Protein AF-A0A3M0KMF9-F1 (afdb_monomer_lite)

Sequence (247 aa):
MESPAVTFTLAYLVFAVCFVFPPDEVRSAGLTVQSLLSAWLGSEDAAFVQYHLRRSTGTLLAHSLLPLQQDIHLTVTDSRQHELTPDSNVPVQFLTIRVASVNPYVKAFDIRLNSTEYGELREKLRAPISNAANVVIHQSLSDLFLETFTSLVEINQTYHVPSTQELEPCIGCMQTIANIKLIKNCQEPNEGECQQCYCRPMWCLTCMGKWFASRQDQQHPETWLSSQVPCPTCRAKFCILDVCLIR

Secondary structure (DSSP, 8-state):
---HHHHHHHHHHHHHHHHHS--HHHHHTT--HHHHTHHHH--TTT-HHHHHHHHHHHHHHHHHHGGGGGGEEEEEEEEEEE---TT--SPEEEEEEEEEESSTTS--EEEEEEGGGHHHHHHH-SSPEEEPTT-----SHHHHHHHHHHHHHHHSPPBPPPTT-PPPBPTTTSSSB--EEE-------STT--------S-B-HHHHHHHHHHTS-TT-GGGGGG--EE-TTT--EE-GGGEEEB-

Radius of gyration: 26.79 Å; chains: 1; bounding box: 57×42×86 Å

pLDDT: mean 73.11, std 16.76, range [38.97, 97.62]

InterPro domains:
  IPR018801 E3 ubiquitin-protein ligase TM129 [PF10272] (17-68)
  IPR018801 E3 ubiquitin-protein ligase TM129 [PF10272] (69-246)
  IPR018801 E3 ubiquitin-protein ligase TM129 [PTHR31322] (69-247)

Organism: NCBI:txid333673

Structure (mmCIF, N/CA/C/O backbone):
data_AF-A0A3M0KMF9-F1
#
_entry.id   AF-A0A3M0KMF9-F1
#
loop_
_atom_site.group_PDB
_atom_site.id
_atom_site.type_symbol
_atom_site.label_atom_id
_atom_site.label_alt_id
_atom_site.label_comp_id
_atom_site.label_asym_id
_atom_site.label_entity_id
_atom_site.label_seq_id
_atom_site.pdbx_PDB_ins_code
_atom_site.Cartn_x
_atom_site.Cartn_y
_atom_site.Cartn_z
_atom_site.occupancy
_atom_site.B_iso_or_equiv
_atom_site.auth_seq_id
_atom_site.auth_comp_id
_atom_site.auth_asym_id
_atom_site.auth_atom_id
_atom_site.pdbx_PDB_model_num
ATOM 1 N N . MET A 1 1 ? -17.923 -22.709 2.284 1.00 38.97 1 MET A N 1
ATOM 2 C CA . MET A 1 1 ? -18.786 -21.602 2.742 1.00 38.97 1 MET A CA 1
ATOM 3 C C . MET A 1 1 ? -19.266 -21.989 4.129 1.00 38.97 1 MET A C 1
ATOM 5 O O . MET A 1 1 ? -20.280 -22.660 4.255 1.00 38.97 1 MET A O 1
ATOM 9 N N . GLU A 1 2 ? -18.443 -21.737 5.145 1.00 44.62 2 GLU A N 1
ATOM 10 C CA . GLU A 1 2 ? -18.777 -22.117 6.522 1.00 44.62 2 GLU A CA 1
ATOM 11 C C . GLU A 1 2 ? -19.769 -21.099 7.082 1.00 44.62 2 GLU A C 1
ATOM 13 O O . GLU A 1 2 ? -19.618 -19.897 6.858 1.00 44.62 2 GLU A O 1
ATOM 18 N N . SER A 1 3 ? -20.847 -21.569 7.711 1.00 50.47 3 SER A N 1
ATOM 19 C CA . SER A 1 3 ? -21.908 -20.669 8.159 1.00 50.47 3 SER A CA 1
ATOM 20 C C . SER A 1 3 ? -21.412 -19.838 9.354 1.00 50.47 3 SER A C 1
ATOM 22 O O . SER A 1 3 ? -20.748 -20.383 10.236 1.00 50.47 3 SER A O 1
ATOM 24 N N . PRO A 1 4 ? -21.748 -18.540 9.442 1.00 55.94 4 PRO A N 1
ATOM 25 C CA . PRO A 1 4 ? -21.345 -17.680 10.560 1.00 55.94 4 PRO A CA 1
ATOM 26 C C . PRO A 1 4 ? -21.850 -18.186 11.922 1.00 55.94 4 PRO A C 1
ATOM 28 O O . PRO A 1 4 ? -21.284 -17.844 12.959 1.00 55.94 4 PRO A O 1
ATOM 31 N N . ALA A 1 5 ? -22.875 -19.046 11.928 1.00 48.56 5 ALA A N 1
ATOM 32 C CA . ALA A 1 5 ? -23.312 -19.749 13.125 1.00 48.56 5 ALA A CA 1
ATOM 33 C C . ALA A 1 5 ? -22.265 -20.766 13.598 1.00 48.56 5 ALA A C 1
ATOM 35 O O . ALA A 1 5 ? -22.018 -20.840 14.793 1.00 48.56 5 ALA A O 1
ATOM 36 N N . VAL A 1 6 ? -21.592 -21.481 12.689 1.00 54.75 6 VAL A N 1
ATOM 37 C CA . VAL A 1 6 ? -20.521 -22.427 13.042 1.00 54.75 6 VAL A CA 1
ATOM 38 C C . VAL A 1 6 ? -19.357 -21.683 13.684 1.00 54.75 6 VAL A C 1
ATOM 40 O O . VAL A 1 6 ? -18.931 -22.074 14.763 1.00 54.75 6 VAL A O 1
ATOM 43 N N . THR A 1 7 ? -18.902 -20.569 13.102 1.00 59.22 7 THR A N 1
ATOM 44 C CA . THR A 1 7 ? -17.811 -19.755 13.667 1.00 59.22 7 THR A CA 1
ATOM 45 C C . THR A 1 7 ? -18.177 -19.176 15.033 1.00 59.22 7 THR A C 1
ATOM 47 O O . THR A 1 7 ? -17.360 -19.193 15.950 1.00 59.22 7 THR A O 1
ATOM 50 N N . PHE A 1 8 ? -19.418 -18.711 15.200 1.00 55.66 8 PHE A N 1
ATOM 51 C CA . PHE A 1 8 ? -19.901 -18.196 16.479 1.00 55.66 8 PHE A CA 1
ATOM 52 C C . PHE A 1 8 ? -20.019 -19.298 17.536 1.00 55.66 8 PHE A C 1
ATOM 54 O O . PHE A 1 8 ? -19.594 -19.105 18.671 1.00 55.66 8 PHE A O 1
ATOM 61 N N . THR A 1 9 ? -20.533 -20.472 17.168 1.00 56.47 9 THR A N 1
ATOM 62 C CA . THR A 1 9 ? -20.590 -21.643 18.047 1.00 56.47 9 THR A CA 1
ATOM 63 C C . THR A 1 9 ? -19.192 -22.129 18.412 1.00 56.47 9 THR A C 1
ATOM 65 O O . THR A 1 9 ? -18.979 -22.506 19.557 1.00 56.47 9 THR A O 1
ATOM 68 N N . LEU A 1 10 ? -18.224 -22.066 17.493 1.00 53.19 10 LEU A N 1
ATOM 69 C CA . LEU A 1 10 ? -16.837 -22.452 17.749 1.00 53.19 10 LEU A CA 1
ATOM 70 C C . LEU A 1 10 ? -16.142 -21.453 18.677 1.00 53.19 10 LEU A C 1
ATOM 72 O O . LEU A 1 10 ? -15.532 -21.865 19.653 1.00 53.19 10 LEU A O 1
ATOM 76 N N . ALA A 1 11 ? -16.298 -20.147 18.445 1.00 60.31 11 ALA A N 1
ATOM 77 C CA . ALA A 1 11 ? -15.778 -19.107 19.333 1.00 60.31 11 ALA A CA 1
ATOM 78 C C . ALA A 1 11 ? -16.434 -19.159 20.722 1.00 60.31 11 ALA A C 1
ATOM 80 O O . ALA A 1 11 ? -15.757 -18.986 21.732 1.00 60.31 11 ALA A O 1
ATOM 81 N N . TYR A 1 12 ? -17.735 -19.452 20.785 1.00 56.03 12 TYR A N 1
ATOM 82 C CA . TYR A 1 12 ? -18.461 -19.661 22.035 1.00 56.03 12 TYR A CA 1
ATOM 83 C C . TYR A 1 12 ? -18.032 -20.948 22.744 1.00 56.03 12 TYR A C 1
ATOM 85 O O . TYR A 1 12 ? -17.907 -20.937 23.960 1.00 56.03 12 TYR A O 1
ATOM 93 N N . LEU A 1 13 ? -17.758 -22.036 22.018 1.00 53.19 13 LEU A N 1
ATOM 94 C CA . LEU A 1 13 ? -17.196 -23.264 22.582 1.00 53.19 13 LEU A CA 1
ATOM 95 C C . LEU A 1 13 ? -15.775 -23.042 23.085 1.00 53.19 13 LEU A C 1
ATOM 97 O O . LEU A 1 13 ? -15.460 -23.507 24.167 1.00 53.19 13 LEU A O 1
ATOM 101 N N . VAL A 1 14 ? -14.939 -22.300 22.359 1.00 56.28 14 VAL A N 1
ATOM 102 C CA . VAL A 1 14 ? -13.590 -21.932 22.808 1.00 56.28 14 VAL A CA 1
ATOM 103 C C . VAL A 1 14 ? -13.674 -21.048 24.048 1.00 56.28 14 VAL A C 1
ATOM 105 O O . VAL A 1 14 ? -12.981 -21.305 25.023 1.00 56.28 14 VAL A O 1
ATOM 108 N N . PHE A 1 15 ? -14.576 -20.066 24.072 1.00 61.44 15 PHE A N 1
ATOM 109 C CA . PHE A 1 15 ? -14.848 -19.262 25.260 1.00 61.44 15 PHE A CA 1
ATOM 110 C C . PHE A 1 15 ? -15.351 -20.134 26.417 1.00 61.44 15 PHE A C 1
ATOM 112 O O . PHE A 1 15 ? -14.813 -20.058 27.510 1.00 61.44 15 PHE A O 1
ATOM 119 N N . ALA A 1 16 ? -16.324 -21.014 26.192 1.00 53.00 16 ALA A N 1
ATOM 120 C CA . ALA A 1 16 ? -16.875 -21.893 27.216 1.00 53.00 16 ALA A CA 1
ATOM 121 C C . ALA A 1 16 ? -15.843 -22.909 27.726 1.00 53.00 16 ALA A C 1
ATOM 123 O O . ALA A 1 16 ? -15.763 -23.127 28.925 1.00 53.00 16 ALA A O 1
ATOM 124 N N . VAL A 1 17 ? -15.010 -23.488 26.864 1.00 51.28 17 VAL A N 1
ATOM 125 C CA . VAL A 1 17 ? -13.908 -24.371 27.265 1.00 51.28 17 VAL A CA 1
ATOM 126 C C . VAL A 1 17 ? -12.882 -23.563 28.054 1.00 51.28 17 VAL A C 1
ATOM 128 O O . VAL A 1 17 ? -12.612 -23.900 29.194 1.00 51.28 17 VAL A O 1
ATOM 131 N N . CYS A 1 18 ? -12.415 -22.419 27.559 1.00 50.31 18 CYS A N 1
ATOM 132 C CA . CYS A 1 18 ? -11.444 -21.590 28.278 1.00 50.31 18 CYS A CA 1
ATOM 133 C C . CYS A 1 18 ? -11.976 -20.988 29.598 1.00 50.31 18 CYS A C 1
ATOM 135 O O . CYS A 1 18 ? -11.182 -20.732 30.500 1.00 50.31 18 CYS A O 1
ATOM 137 N N . PHE A 1 19 ? -13.290 -20.765 29.740 1.00 52.25 19 PHE A N 1
ATOM 138 C CA . PHE A 1 19 ? -13.907 -20.158 30.933 1.00 52.25 19 PHE A CA 1
ATOM 139 C C . PHE A 1 19 ? -14.534 -21.166 31.910 1.00 52.25 19 PHE A C 1
ATOM 141 O O . PHE A 1 19 ? -14.630 -20.863 33.100 1.00 52.25 19 PHE A O 1
ATOM 148 N N . VAL A 1 20 ? -14.973 -22.339 31.443 1.00 53.19 20 VAL A N 1
ATOM 149 C CA . VAL A 1 20 ? -15.620 -23.383 32.264 1.00 53.19 20 VAL A CA 1
ATOM 150 C C . VAL A 1 20 ? -14.666 -24.557 32.534 1.00 53.19 20 VAL A C 1
ATOM 152 O O . VAL A 1 20 ? -14.698 -25.097 33.636 1.00 53.19 20 VAL A O 1
ATOM 155 N N . PHE A 1 21 ? -13.780 -24.907 31.589 1.00 45.62 21 PHE A N 1
ATOM 156 C CA . PHE A 1 21 ? -12.792 -25.999 31.685 1.00 45.62 21 PHE A CA 1
ATOM 157 C C . PHE A 1 21 ? -11.426 -25.596 31.082 1.00 45.62 21 PHE A C 1
ATOM 159 O O . PHE A 1 21 ? -11.052 -26.101 30.019 1.00 45.62 21 PHE A O 1
ATOM 166 N N . PRO A 1 22 ? -10.688 -24.655 31.703 1.00 52.62 22 PRO A N 1
ATOM 167 C CA . PRO A 1 22 ? -9.475 -24.098 31.113 1.00 52.62 22 PRO A CA 1
ATOM 168 C C . PRO A 1 22 ? -8.427 -25.199 30.872 1.00 52.62 22 PRO A C 1
ATOM 170 O O . PRO A 1 22 ? -8.062 -25.889 31.829 1.00 52.62 22 PRO A O 1
ATOM 173 N N . PRO A 1 23 ? -7.927 -25.368 29.634 1.00 55.16 23 PRO A N 1
ATOM 174 C CA . PRO A 1 23 ? -6.876 -26.335 29.345 1.00 55.16 23 PRO A CA 1
ATOM 175 C C . PRO A 1 23 ? -5.543 -25.891 29.970 1.00 55.16 23 PRO A C 1
ATOM 177 O O . PRO A 1 23 ? -5.335 -24.708 30.272 1.00 55.16 23 PRO A O 1
ATOM 180 N N . ASP A 1 24 ? -4.640 -26.843 30.213 1.00 53.88 24 ASP A N 1
ATOM 181 C CA . ASP A 1 24 ? -3.425 -26.604 31.001 1.00 53.88 24 ASP A CA 1
ATOM 182 C C . ASP A 1 24 ? -2.483 -25.569 30.358 1.00 53.88 24 ASP A C 1
ATOM 184 O O . ASP A 1 24 ? -1.788 -24.852 31.085 1.00 53.88 24 ASP A O 1
ATOM 188 N N . GLU A 1 25 ? -2.524 -25.379 29.030 1.00 56.69 25 GLU A N 1
ATOM 189 C CA . GLU A 1 25 ? -1.754 -24.319 28.365 1.00 56.69 25 GLU A CA 1
ATOM 190 C C . GLU A 1 25 ? -2.220 -22.917 28.802 1.00 56.69 25 GLU A C 1
ATOM 192 O O . GLU A 1 25 ? -1.398 -22.039 29.073 1.00 56.69 25 GLU A O 1
ATOM 197 N N . VAL A 1 26 ? -3.530 -22.711 28.975 1.00 54.28 26 VAL A N 1
ATOM 198 C CA . VAL A 1 26 ? -4.117 -21.432 29.422 1.00 54.28 26 VAL A CA 1
ATOM 199 C C . VAL A 1 26 ? -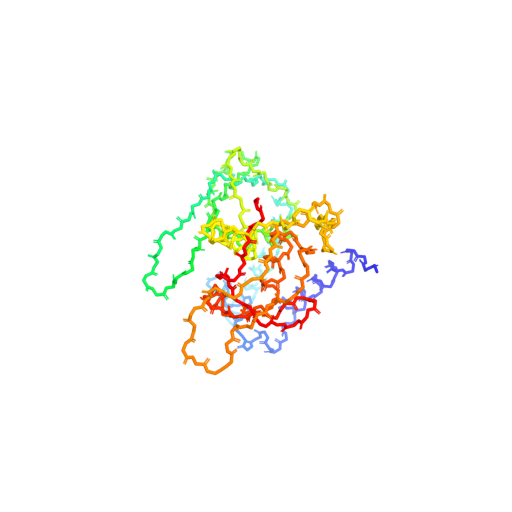3.865 -21.196 30.914 1.00 54.28 26 VAL A C 1
ATOM 201 O O . VAL A 1 26 ? -3.616 -20.060 31.327 1.00 54.28 26 VAL A O 1
ATOM 204 N N . ARG A 1 27 ? -3.847 -22.266 31.725 1.00 55.34 27 ARG A N 1
ATOM 205 C CA . ARG A 1 27 ? -3.395 -22.192 33.128 1.00 55.34 27 ARG A CA 1
ATOM 206 C C . ARG A 1 27 ? -1.925 -21.788 33.219 1.00 55.34 27 ARG A C 1
ATOM 208 O O . ARG A 1 27 ? -1.585 -20.963 34.063 1.00 55.34 27 ARG A O 1
ATOM 215 N N . SER A 1 28 ? -1.074 -22.323 32.342 1.00 51.75 28 SER A N 1
ATOM 216 C CA . SER A 1 28 ? 0.362 -22.020 32.327 1.00 51.75 28 SER A CA 1
ATOM 217 C C . SER A 1 28 ? 0.684 -20.594 31.858 1.00 51.75 28 SER A C 1
ATOM 219 O O . SER A 1 28 ? 1.647 -19.999 32.334 1.00 51.75 28 SE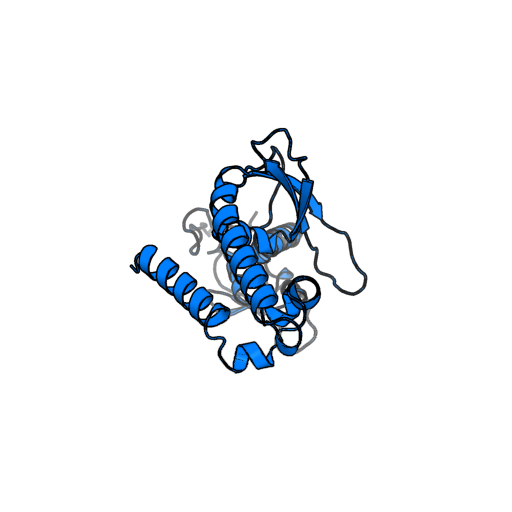R A O 1
ATOM 221 N N . ALA A 1 29 ? -0.161 -20.007 31.003 1.00 56.03 29 ALA A N 1
ATOM 222 C CA . ALA A 1 29 ? -0.024 -18.635 30.510 1.00 56.03 29 ALA A CA 1
ATOM 223 C C . ALA A 1 29 ? -0.531 -17.556 31.492 1.00 56.03 29 ALA A C 1
ATOM 225 O O . ALA A 1 29 ? -0.485 -16.368 31.183 1.00 56.03 29 ALA A O 1
ATOM 226 N N . GLY A 1 30 ? -1.059 -17.942 32.662 1.00 54.06 30 GLY A N 1
ATOM 227 C CA . GLY A 1 30 ? -1.558 -17.004 33.676 1.00 54.06 30 GLY A CA 1
ATOM 228 C C . GLY A 1 30 ? -2.833 -16.244 33.281 1.00 54.06 30 GLY A C 1
ATOM 229 O O . GLY A 1 30 ? -3.286 -15.378 34.029 1.00 54.06 30 GLY A O 1
ATOM 230 N N . LEU A 1 31 ? -3.447 -16.583 32.146 1.00 52.97 31 LEU A N 1
ATOM 231 C CA . LEU A 1 31 ? -4.688 -16.003 31.617 1.00 52.97 31 LEU A CA 1
ATOM 232 C C . LEU A 1 31 ? -5.926 -16.696 32.208 1.00 52.97 31 LEU A C 1
ATOM 234 O O . LEU A 1 31 ? -6.858 -17.071 31.501 1.00 52.97 31 LEU A O 1
ATOM 238 N N . THR A 1 32 ? -5.936 -16.904 33.522 1.00 55.88 32 THR A N 1
ATOM 239 C CA . THR A 1 32 ? -7.082 -17.484 34.226 1.00 55.88 32 THR A CA 1
ATOM 240 C C . THR A 1 32 ? -8.007 -16.371 34.721 1.00 55.88 32 THR A C 1
ATOM 242 O O . THR A 1 32 ? -7.562 -15.297 35.118 1.00 55.88 32 THR A O 1
ATOM 245 N N . VAL A 1 33 ? -9.323 -16.609 34.760 1.00 51.81 33 VAL A N 1
ATOM 246 C CA . VAL A 1 33 ? -10.296 -15.659 35.352 1.00 51.81 33 VAL A CA 1
ATOM 247 C C . VAL A 1 33 ? -9.919 -15.305 36.801 1.00 51.81 33 VAL A C 1
ATOM 249 O O . VAL A 1 33 ? -10.171 -14.195 37.269 1.00 51.81 33 VAL A O 1
ATOM 252 N N . GLN A 1 34 ? -9.253 -16.238 37.489 1.00 48.66 34 GLN A N 1
ATOM 253 C CA . GLN A 1 34 ? -8.671 -16.041 38.811 1.00 48.66 34 GLN A CA 1
ATOM 254 C C . GLN A 1 34 ? -7.603 -14.948 38.849 1.00 48.66 34 GLN A C 1
ATOM 256 O O . GLN A 1 34 ? -7.552 -14.271 39.860 1.00 48.66 34 GLN A O 1
ATOM 261 N N . SER A 1 35 ? -6.786 -14.731 37.812 1.00 54.41 35 SER A N 1
ATOM 262 C CA . SER A 1 35 ? -5.759 -13.677 37.820 1.00 54.41 35 SER A CA 1
ATOM 263 C C . SER A 1 35 ? -6.345 -12.303 37.472 1.00 54.41 35 SER A C 1
ATOM 265 O O . SER A 1 35 ? -6.143 -11.345 38.221 1.00 54.41 35 SER A O 1
ATOM 267 N N . LEU A 1 36 ? -7.155 -12.230 36.410 1.00 55.06 36 LEU A N 1
ATOM 268 C CA . LEU A 1 36 ? -7.772 -11.003 35.879 1.00 55.06 36 LEU A CA 1
ATOM 269 C C . LEU A 1 36 ? -8.781 -10.351 36.830 1.00 55.06 36 LEU A C 1
ATOM 271 O O . LEU A 1 36 ? -8.943 -9.134 36.828 1.00 55.06 36 LEU A O 1
ATOM 275 N N . LEU A 1 37 ? -9.456 -11.154 37.650 1.00 58.25 37 LEU A N 1
ATOM 276 C CA . LEU A 1 37 ? -10.430 -10.681 38.630 1.00 58.25 37 LEU A CA 1
ATOM 277 C C . LEU A 1 37 ? -10.070 -11.137 40.058 1.00 58.25 37 LEU A C 1
ATOM 279 O O . LEU A 1 37 ? -10.932 -11.114 40.937 1.00 58.25 37 LEU A O 1
ATOM 283 N N . SER A 1 38 ? -8.808 -11.517 40.307 1.00 59.62 38 SER A N 1
ATOM 284 C CA . SER A 1 38 ? -8.282 -11.986 41.611 1.00 59.62 38 SER A CA 1
ATOM 285 C C . SER A 1 38 ? -8.714 -11.100 42.777 1.00 59.62 38 SER A C 1
ATOM 287 O O . SER A 1 38 ? -9.241 -11.582 43.780 1.00 59.62 38 SER A O 1
ATOM 289 N N . ALA A 1 39 ? -8.550 -9.787 42.611 1.00 60.94 39 ALA A N 1
ATOM 290 C CA . ALA A 1 39 ? -8.884 -8.784 43.615 1.00 60.94 39 ALA A CA 1
ATOM 291 C C . ALA A 1 39 ? -10.391 -8.710 43.933 1.00 60.94 39 ALA A C 1
ATOM 293 O O . ALA A 1 39 ? -10.771 -8.319 45.034 1.00 60.94 39 ALA A O 1
ATOM 294 N N . TRP A 1 40 ? -11.256 -9.092 42.988 1.00 62.25 40 TRP A N 1
ATOM 295 C CA . TRP A 1 40 ? -12.711 -9.038 43.136 1.00 62.25 40 TRP A CA 1
ATOM 296 C C . TRP A 1 40 ? -13.319 -10.386 43.551 1.00 62.25 40 TRP A C 1
ATOM 298 O O . TRP A 1 40 ? -14.196 -10.421 44.420 1.00 62.25 40 TRP A O 1
ATOM 308 N N . LEU A 1 41 ? -12.844 -11.506 42.993 1.00 64.81 41 LEU A N 1
ATOM 309 C CA . LEU A 1 41 ? -13.318 -12.842 43.370 1.00 64.81 41 LEU A CA 1
ATOM 310 C C . LEU A 1 41 ? -12.872 -13.231 44.784 1.00 64.81 41 LEU A C 1
ATOM 312 O O . LEU A 1 41 ? -13.647 -13.866 45.498 1.00 64.81 41 LEU A O 1
ATOM 316 N N . GLY A 1 42 ? -11.681 -12.804 45.214 1.00 67.94 42 GLY A N 1
ATOM 317 C CA . GLY A 1 42 ? -11.095 -13.229 46.485 1.00 67.94 42 GLY A CA 1
ATOM 318 C C . GLY A 1 42 ? -10.573 -14.671 46.439 1.00 67.94 42 GLY A C 1
ATOM 319 O O . GLY A 1 42 ? -10.360 -15.229 45.364 1.00 67.94 42 GLY A O 1
ATOM 320 N N . SER A 1 43 ? -10.347 -15.268 47.613 1.00 65.19 43 SER A N 1
ATOM 321 C CA . SER A 1 43 ? -9.844 -16.643 47.740 1.00 65.19 43 SER A CA 1
ATOM 322 C C . SER A 1 43 ? -10.987 -17.661 47.804 1.00 65.19 43 SER A C 1
ATOM 324 O O . SER A 1 43 ? -11.887 -17.541 48.639 1.00 65.19 43 SER A O 1
ATOM 326 N N . GLU A 1 44 ? -10.925 -18.671 46.935 1.00 65.12 44 GLU A N 1
ATOM 327 C CA . GLU A 1 44 ? -11.858 -19.805 46.896 1.00 65.12 44 GLU A CA 1
ATOM 328 C C . GLU A 1 44 ? -11.802 -20.625 48.195 1.00 65.12 44 GLU A C 1
ATOM 330 O O . GLU A 1 44 ? -12.846 -20.973 48.748 1.00 65.12 44 GLU A O 1
ATOM 335 N N . ASP A 1 45 ? -10.598 -20.814 48.744 1.00 64.94 45 ASP A N 1
ATOM 336 C CA . ASP A 1 45 ? -10.354 -21.599 49.960 1.00 64.94 45 ASP A CA 1
ATOM 337 C C . ASP A 1 45 ? -10.905 -20.925 51.227 1.00 64.94 45 ASP A C 1
ATOM 339 O O . ASP A 1 45 ? -11.265 -21.595 52.193 1.00 64.94 45 ASP A O 1
ATOM 343 N N . ALA A 1 46 ? -10.988 -19.591 51.235 1.00 69.31 46 ALA A N 1
ATOM 344 C CA . ALA A 1 46 ? -11.480 -18.830 52.383 1.00 69.31 46 ALA A CA 1
ATOM 345 C C . ALA A 1 46 ? -13.010 -18.658 52.382 1.00 69.31 46 ALA A C 1
ATOM 347 O O . ALA A 1 46 ? -13.616 -18.554 53.449 1.00 69.31 46 ALA A O 1
ATOM 348 N N . ALA A 1 47 ? -13.641 -18.579 51.203 1.00 67.88 47 ALA A N 1
ATOM 349 C CA . ALA A 1 47 ? -15.061 -18.236 51.072 1.00 67.88 47 ALA A CA 1
ATOM 350 C C . ALA A 1 47 ? -15.716 -18.837 49.811 1.00 67.88 47 ALA A C 1
ATOM 352 O O . ALA A 1 47 ? -16.247 -18.115 48.963 1.00 67.88 47 ALA A O 1
ATOM 353 N N . PHE A 1 48 ? -15.735 -20.169 49.721 1.00 68.06 48 PHE A N 1
ATOM 354 C CA . PHE A 1 48 ? -16.214 -20.955 48.572 1.00 68.06 48 PHE A CA 1
ATOM 355 C C . PHE A 1 48 ? -17.546 -20.478 47.954 1.00 68.06 48 PHE A C 1
ATOM 357 O O . PHE A 1 48 ? -17.626 -20.172 46.764 1.00 68.06 48 PHE A O 1
ATOM 364 N N . VAL A 1 49 ? -18.609 -20.356 48.759 1.00 73.19 49 VAL A N 1
ATOM 365 C CA . VAL A 1 49 ? -19.945 -19.964 48.259 1.00 73.19 49 VAL A CA 1
ATOM 366 C C . VAL A 1 49 ? -19.923 -18.551 47.673 1.00 73.19 49 VAL A C 1
ATOM 368 O O . VAL A 1 49 ? -20.483 -18.300 46.607 1.00 73.19 49 VAL A O 1
ATOM 371 N N . GLN A 1 50 ? -19.251 -17.623 48.353 1.00 69.19 50 GLN A N 1
ATOM 372 C CA . GLN A 1 50 ? -19.196 -16.216 47.967 1.00 69.19 50 GLN A CA 1
ATOM 373 C C . GLN A 1 50 ? -18.342 -16.016 46.709 1.00 69.19 50 GLN A C 1
ATOM 375 O O . GLN A 1 50 ? -18.705 -15.226 45.837 1.00 69.19 50 GLN A O 1
ATOM 380 N N . TYR A 1 51 ? -17.261 -16.788 46.586 1.00 70.94 51 TYR A N 1
ATOM 381 C CA . TYR A 1 51 ? -16.414 -16.860 45.403 1.00 70.94 51 TYR A CA 1
ATOM 382 C C . TYR A 1 51 ? -17.218 -17.287 44.164 1.00 70.94 51 TYR A C 1
ATOM 384 O O . TYR A 1 51 ? -17.235 -16.579 43.152 1.00 70.94 51 TYR A O 1
ATOM 392 N N . HIS A 1 52 ? -17.975 -18.386 44.253 1.00 68.94 52 HIS A N 1
ATOM 393 C CA . HIS A 1 52 ? -18.803 -18.860 43.140 1.00 68.94 52 HIS A CA 1
ATOM 394 C C . HIS A 1 52 ? -19.978 -17.930 42.814 1.00 68.94 52 HIS A C 1
ATOM 396 O O . HIS A 1 52 ? -20.339 -17.796 41.639 1.00 68.94 52 HIS A O 1
ATOM 402 N N . LEU A 1 53 ? -20.537 -17.239 43.812 1.00 73.00 53 LEU A N 1
ATOM 403 C CA . LEU A 1 53 ? -21.572 -16.225 43.604 1.00 73.00 53 LEU A CA 1
ATOM 404 C C . LEU A 1 53 ? -21.026 -15.028 42.810 1.00 73.00 53 LEU A C 1
ATOM 406 O O . LEU A 1 53 ? -21.638 -14.605 41.828 1.00 73.00 53 LEU A O 1
ATOM 410 N N . ARG A 1 54 ? -19.847 -14.513 43.188 1.00 71.12 54 ARG A N 1
ATOM 411 C CA . ARG A 1 54 ? -19.171 -13.413 42.479 1.00 71.12 54 ARG A CA 1
ATOM 412 C C . ARG A 1 54 ? -18.781 -13.820 41.067 1.00 71.12 54 ARG A C 1
ATOM 414 O O . ARG A 1 54 ? -19.082 -13.090 40.129 1.00 71.12 54 ARG A O 1
ATOM 421 N N . ARG A 1 55 ? -18.213 -15.016 40.897 1.00 68.38 55 ARG A N 1
ATOM 422 C CA . ARG A 1 55 ? -17.871 -15.568 39.580 1.00 68.38 55 ARG A CA 1
ATOM 423 C C . ARG A 1 55 ? -19.092 -15.625 38.660 1.00 68.38 55 ARG A C 1
ATOM 425 O O . ARG A 1 55 ? -19.053 -15.070 37.569 1.00 68.38 55 ARG A O 1
ATOM 432 N N . SER A 1 56 ? -20.193 -16.213 39.130 1.00 66.69 56 SER A N 1
ATOM 433 C CA . SER A 1 56 ? -21.435 -16.333 38.350 1.00 66.69 56 SER A CA 1
ATOM 434 C C . SER A 1 56 ? -22.045 -14.967 38.028 1.00 66.69 56 SER A C 1
ATOM 436 O O . SER A 1 56 ? -22.499 -14.741 36.909 1.00 66.69 56 SER A O 1
ATOM 438 N N . THR A 1 57 ? -21.995 -14.027 38.977 1.00 72.50 57 THR A N 1
ATOM 439 C CA . THR A 1 57 ? -22.454 -12.645 38.775 1.00 72.50 57 THR A CA 1
ATOM 440 C C . THR A 1 57 ? -21.605 -11.922 37.730 1.00 72.50 57 THR A C 1
ATOM 442 O O . THR A 1 57 ? -22.153 -11.252 36.863 1.00 72.50 57 THR A O 1
ATOM 445 N N . GLY A 1 58 ? -20.281 -12.089 37.754 1.00 66.25 58 GLY A N 1
ATOM 446 C CA . GLY A 1 58 ? -19.372 -11.485 36.776 1.00 66.25 58 GLY A CA 1
ATOM 447 C C . GLY A 1 58 ? -19.604 -12.023 35.367 1.00 66.25 58 GLY A C 1
ATOM 448 O O . GLY A 1 58 ? -19.676 -11.249 34.416 1.00 66.25 58 GLY A O 1
ATOM 449 N N . THR A 1 59 ? -19.811 -13.335 35.241 1.00 58.62 59 THR A N 1
ATOM 450 C CA . THR A 1 59 ? -20.147 -13.981 33.967 1.00 58.62 59 THR A CA 1
ATOM 451 C C . THR A 1 59 ? -21.505 -13.513 33.434 1.00 58.62 59 THR A C 1
ATOM 453 O O . THR A 1 59 ? -21.610 -13.164 32.261 1.00 58.62 59 THR A O 1
ATOM 456 N N . LEU A 1 60 ? -22.535 -13.430 34.284 1.00 65.31 60 LEU A N 1
ATOM 457 C CA . LEU A 1 60 ? -23.854 -12.915 33.896 1.00 65.31 60 LEU A CA 1
ATOM 458 C C . LEU A 1 60 ? -23.807 -11.439 33.496 1.00 65.31 60 LEU A C 1
ATOM 460 O O . LEU A 1 60 ? -24.402 -11.074 32.486 1.00 65.31 60 LEU A O 1
ATOM 464 N N . LEU A 1 61 ? -23.069 -10.607 34.237 1.00 63.84 61 LEU A N 1
ATOM 465 C CA . LEU A 1 61 ? -22.870 -9.200 33.897 1.00 63.84 61 LEU A CA 1
ATOM 466 C C . LEU A 1 61 ? -22.176 -9.059 32.544 1.00 63.84 61 LEU A C 1
ATOM 468 O O . LEU A 1 61 ? -22.681 -8.339 31.687 1.00 63.84 61 LEU A O 1
ATOM 472 N N . ALA A 1 62 ? -21.096 -9.805 32.306 1.00 57.44 62 ALA A N 1
ATOM 473 C CA . ALA A 1 62 ? -20.418 -9.822 31.014 1.00 57.44 62 ALA A CA 1
ATOM 474 C C . ALA A 1 62 ? -21.380 -10.218 29.882 1.00 57.44 62 ALA A C 1
ATOM 476 O O . ALA A 1 62 ? -21.496 -9.487 28.902 1.00 57.44 62 ALA A O 1
ATOM 477 N N . HIS A 1 63 ? -22.147 -11.303 30.045 1.00 53.09 63 HIS A N 1
ATOM 478 C CA . HIS A 1 63 ? -23.140 -11.726 29.054 1.00 53.09 63 HIS A CA 1
ATOM 479 C C . HIS A 1 63 ? -24.266 -10.704 28.842 1.00 53.09 63 HIS A C 1
ATOM 481 O O . HIS A 1 63 ? -24.716 -10.531 27.713 1.00 53.09 63 HIS A O 1
ATOM 487 N N . SER A 1 64 ? -24.695 -10.006 29.897 1.00 55.56 64 SER A N 1
ATOM 488 C CA . SER A 1 64 ? -25.733 -8.967 29.842 1.00 55.56 64 SER A CA 1
ATOM 489 C C . SER A 1 64 ? -25.256 -7.634 29.259 1.00 55.56 64 SER A C 1
ATOM 491 O O . SER A 1 64 ? -26.081 -6.841 28.815 1.00 55.56 64 SER A O 1
ATOM 493 N N . LEU A 1 65 ? -23.940 -7.393 29.232 1.00 50.09 65 LEU A N 1
ATOM 494 C CA . LEU A 1 65 ? -23.315 -6.208 28.641 1.00 50.09 65 LEU A CA 1
ATOM 495 C C . LEU A 1 65 ? -22.971 -6.402 27.153 1.00 50.09 65 LEU A C 1
ATOM 497 O O . LEU A 1 65 ? -22.789 -5.419 26.442 1.00 50.09 65 LEU A O 1
ATOM 501 N N . LEU A 1 66 ? -22.938 -7.642 26.646 1.00 51.88 66 LEU A N 1
ATOM 502 C CA . LEU A 1 66 ? -22.739 -7.923 25.214 1.00 51.88 66 LEU A CA 1
ATOM 503 C C . LEU A 1 66 ? -23.807 -7.282 24.294 1.00 51.88 66 LEU A C 1
ATOM 505 O O . LEU A 1 66 ? -23.431 -6.763 23.244 1.00 51.88 66 LEU A O 1
ATOM 509 N N . PRO A 1 67 ? -25.111 -7.253 24.643 1.00 46.47 67 PRO A N 1
ATOM 510 C CA . PRO A 1 67 ? -26.133 -6.552 23.865 1.00 46.47 67 PRO A CA 1
ATOM 511 C C . PRO A 1 67 ? -25.951 -5.027 23.838 1.00 46.47 67 PRO A C 1
ATOM 513 O O . PRO A 1 67 ? -26.342 -4.403 22.856 1.00 46.47 67 PRO A O 1
ATOM 516 N N . LEU A 1 68 ? -25.309 -4.420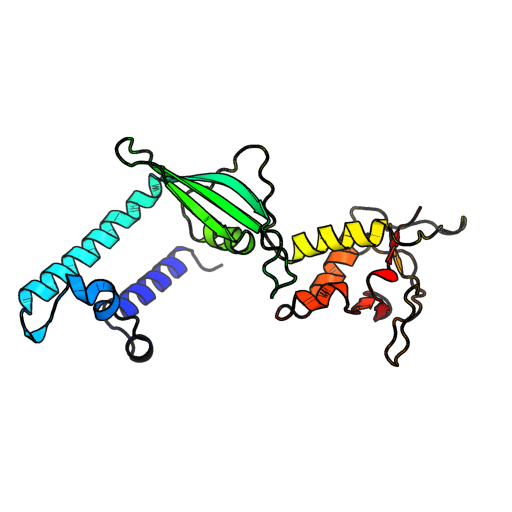 24.851 1.00 49.78 68 LEU A N 1
ATOM 517 C CA . LEU A 1 68 ? -25.061 -2.969 24.874 1.00 49.78 68 LEU A CA 1
ATOM 518 C C . LEU A 1 68 ? -24.091 -2.500 23.775 1.00 49.78 68 LEU A C 1
ATOM 520 O O . LEU A 1 68 ? -24.023 -1.303 23.507 1.00 49.78 68 LEU A O 1
ATOM 524 N N . GLN A 1 69 ? -23.380 -3.402 23.085 1.00 49.22 69 GLN A N 1
ATOM 525 C CA . GLN A 1 69 ? -22.600 -3.031 21.895 1.00 49.22 69 GLN A CA 1
ATOM 526 C C . GLN A 1 69 ? -23.460 -2.467 20.752 1.00 49.22 69 GLN A C 1
ATOM 528 O O . GLN A 1 69 ? -22.916 -1.805 19.872 1.00 49.22 69 GLN A O 1
ATOM 533 N N . GLN A 1 70 ? -24.774 -2.717 20.742 1.00 52.53 70 GLN A N 1
ATOM 534 C CA . GLN A 1 70 ? -25.683 -2.210 19.706 1.00 52.53 70 GLN A CA 1
ATOM 535 C C . GLN A 1 70 ? -26.018 -0.716 19.876 1.00 52.53 70 GLN A C 1
ATOM 537 O O . GLN A 1 70 ? -26.480 -0.089 18.927 1.00 52.53 70 GLN A O 1
ATOM 542 N N . ASP A 1 71 ? -25.706 -0.143 21.043 1.00 59.84 71 ASP A N 1
ATOM 543 C CA . ASP A 1 71 ? -26.057 1.220 21.461 1.00 59.84 71 ASP A CA 1
ATOM 544 C C . ASP A 1 71 ? -24.840 2.168 21.500 1.00 59.84 71 ASP A C 1
ATOM 546 O O . ASP A 1 71 ? -24.818 3.179 22.216 1.00 59.84 71 ASP A O 1
ATOM 550 N N . ILE A 1 72 ? -23.790 1.832 20.746 1.00 66.19 72 ILE A N 1
ATOM 5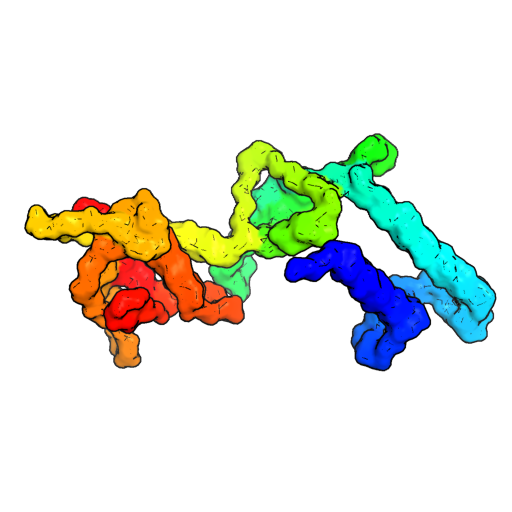51 C CA . ILE A 1 72 ? -22.536 2.585 20.686 1.00 66.19 72 ILE A CA 1
ATOM 552 C C . ILE A 1 72 ? -22.304 3.056 19.250 1.00 66.19 72 ILE A C 1
ATOM 554 O O . ILE A 1 72 ? -22.223 2.259 18.319 1.00 66.19 72 ILE A O 1
ATOM 558 N N . HIS A 1 73 ? -22.161 4.366 19.082 1.00 74.06 73 HIS A N 1
ATOM 559 C CA . HIS A 1 73 ? -21.735 5.003 17.850 1.00 74.06 73 HIS A CA 1
ATOM 560 C C . HIS A 1 73 ? -20.236 5.300 17.914 1.00 74.06 73 HIS A C 1
ATOM 562 O O . HIS A 1 73 ? -19.749 5.986 18.817 1.00 74.06 73 HIS A O 1
ATOM 568 N N . LEU A 1 74 ? -19.505 4.783 16.931 1.00 74.69 74 LEU A N 1
ATOM 569 C CA . LEU A 1 74 ? -18.067 4.971 16.793 1.00 74.69 74 LEU A CA 1
ATOM 570 C C . LEU A 1 74 ? -17.813 5.953 15.659 1.00 74.69 74 LEU A C 1
ATOM 572 O O . LEU A 1 74 ? -18.369 5.812 14.570 1.00 74.69 74 LEU A O 1
ATOM 576 N N . THR A 1 75 ? -16.993 6.971 15.900 1.00 76.12 75 THR A N 1
ATOM 577 C CA . THR A 1 75 ? -16.649 7.959 14.874 1.00 76.12 75 THR A CA 1
ATOM 578 C C . THR A 1 75 ? -15.158 8.221 14.853 1.00 76.12 75 THR A C 1
ATOM 580 O O . THR A 1 75 ? -14.604 8.639 15.862 1.00 76.12 75 THR A O 1
ATOM 583 N N . VAL A 1 76 ? -14.502 8.019 13.712 1.00 78.69 76 VAL A N 1
ATOM 584 C CA . VAL A 1 76 ? -13.107 8.441 13.533 1.00 78.69 76 VAL A CA 1
ATOM 585 C C . VAL A 1 76 ? -13.086 9.962 13.424 1.00 78.69 76 VAL A C 1
ATOM 587 O O . VAL A 1 76 ? -13.657 10.511 12.484 1.00 78.69 76 VAL A O 1
ATOM 590 N N . THR A 1 77 ? -12.486 10.642 14.397 1.00 80.50 77 THR A N 1
ATOM 591 C CA . THR A 1 77 ? -12.506 12.110 14.514 1.00 80.50 77 THR A CA 1
ATOM 592 C C . THR A 1 77 ? -11.212 12.771 14.070 1.00 80.50 77 THR A C 1
ATOM 594 O O . THR A 1 77 ? -11.248 13.924 13.650 1.00 80.50 77 THR A O 1
ATOM 597 N N . ASP A 1 78 ? -10.081 12.074 14.164 1.00 73.69 78 ASP A N 1
ATOM 598 C CA . ASP A 1 78 ? -8.767 12.644 13.875 1.00 73.69 78 ASP A CA 1
ATOM 599 C C . ASP A 1 78 ? -7.787 11.555 13.432 1.00 73.69 78 ASP A C 1
ATOM 601 O O . ASP A 1 78 ? -7.896 10.397 13.847 1.00 73.69 78 ASP A O 1
ATOM 605 N N . SER A 1 79 ? -6.799 11.941 12.631 1.00 71.56 79 SER A N 1
ATOM 606 C CA . SER A 1 79 ? -5.652 11.099 12.295 1.00 71.56 79 SER A CA 1
ATOM 607 C C . SER A 1 79 ? -4.370 11.893 12.502 1.00 71.56 79 SER A C 1
ATOM 609 O O . SER A 1 79 ? -4.164 12.920 11.854 1.00 71.56 79 SER A O 1
ATOM 611 N N . ARG A 1 80 ? -3.494 11.421 13.391 1.00 67.12 80 ARG A N 1
ATOM 612 C CA . ARG A 1 80 ? -2.199 12.051 13.668 1.00 67.12 80 ARG A CA 1
ATOM 613 C C . ARG A 1 80 ? -1.080 11.106 13.275 1.00 67.12 80 ARG A C 1
ATOM 615 O O . ARG A 1 80 ? -1.007 9.989 13.782 1.00 67.12 80 ARG A O 1
ATOM 622 N N . GLN A 1 81 ? -0.195 11.577 12.408 1.00 59.69 81 GLN A N 1
ATOM 623 C CA . GLN A 1 81 ? 1.132 10.991 12.261 1.00 59.69 81 GLN A CA 1
ATOM 624 C C . GLN A 1 81 ? 2.005 11.515 13.402 1.00 59.69 81 GLN A C 1
ATOM 626 O O . GLN A 1 81 ? 1.963 12.706 13.715 1.00 59.69 81 GLN A O 1
ATOM 631 N N . HIS A 1 82 ? 2.735 10.628 14.074 1.00 58.50 82 HIS A N 1
ATOM 632 C CA . HIS A 1 82 ? 3.744 11.055 15.038 1.00 58.50 82 HIS A CA 1
ATOM 633 C C . HIS A 1 82 ? 5.090 11.149 14.321 1.00 58.50 82 HIS A C 1
ATOM 635 O O . HIS A 1 82 ? 5.563 10.152 13.775 1.00 58.50 82 HIS A O 1
ATOM 641 N N . GLU A 1 83 ? 5.695 12.338 14.308 1.00 44.88 83 GLU A N 1
ATOM 642 C CA . GLU A 1 83 ? 7.073 12.499 13.851 1.00 44.88 83 GLU A CA 1
ATOM 643 C C . GLU A 1 83 ? 8.020 11.913 14.908 1.00 44.88 83 GLU A C 1
ATOM 645 O O . GLU A 1 83 ? 8.149 12.444 16.005 1.00 44.88 83 GLU A O 1
ATOM 650 N N . LEU A 1 84 ? 8.648 10.793 14.539 1.00 44.59 84 LEU A N 1
ATOM 651 C CA . LEU A 1 84 ? 9.962 10.320 14.984 1.00 44.59 84 LEU A CA 1
ATOM 652 C C . LEU A 1 84 ? 10.164 10.144 16.502 1.00 44.59 84 LEU A C 1
ATOM 654 O O . LEU A 1 84 ? 10.525 11.060 17.236 1.00 44.59 84 LEU A O 1
ATOM 658 N N . THR A 1 85 ? 10.083 8.887 16.948 1.00 40.19 85 THR A N 1
ATOM 659 C CA . THR A 1 85 ? 10.879 8.425 18.100 1.00 40.19 85 THR A CA 1
ATOM 660 C C . THR A 1 85 ? 12.265 8.039 17.556 1.00 40.19 85 THR A C 1
ATOM 662 O O . THR A 1 85 ? 12.307 7.369 16.524 1.00 40.19 85 THR A O 1
ATOM 665 N N . PRO A 1 86 ? 13.388 8.440 18.182 1.00 48.69 86 PRO A N 1
ATOM 666 C CA . PRO A 1 86 ? 14.736 8.299 17.608 1.00 48.69 86 PRO A CA 1
ATOM 667 C C . PRO A 1 86 ? 15.199 6.861 17.301 1.00 48.69 86 PRO A C 1
ATOM 669 O O . PRO A 1 86 ? 16.212 6.702 16.629 1.00 48.69 86 PRO A O 1
ATOM 672 N N . ASP A 1 87 ? 14.455 5.835 17.726 1.00 46.59 87 ASP A N 1
ATOM 673 C CA . ASP A 1 87 ? 14.811 4.421 17.541 1.00 46.59 87 ASP A CA 1
ATOM 674 C C . ASP A 1 87 ? 14.057 3.704 16.404 1.00 46.59 87 ASP A C 1
ATOM 676 O O . ASP A 1 87 ? 14.366 2.554 16.096 1.00 46.59 87 ASP A O 1
ATOM 680 N N . SER A 1 88 ? 13.087 4.343 15.739 1.00 46.53 88 SER A N 1
ATOM 681 C CA . SER A 1 88 ? 12.325 3.694 14.660 1.00 46.53 88 SER A CA 1
ATOM 682 C C . SER A 1 88 ? 11.986 4.672 13.540 1.00 46.53 88 SER A C 1
ATOM 684 O O . SER A 1 88 ? 11.123 5.535 13.690 1.00 46.53 88 SER A O 1
ATOM 686 N N . ASN A 1 89 ? 12.628 4.488 12.387 1.00 54.12 89 ASN A N 1
ATOM 687 C CA . ASN A 1 89 ? 12.479 5.290 11.166 1.00 54.12 89 ASN A CA 1
ATOM 688 C C . ASN A 1 89 ? 11.131 5.081 10.435 1.00 54.12 89 ASN A C 1
ATOM 690 O O . ASN A 1 89 ? 11.009 5.403 9.255 1.00 54.12 89 ASN A O 1
ATOM 694 N N . VAL A 1 90 ? 10.125 4.509 11.103 1.00 54.78 90 VAL A N 1
ATOM 695 C CA . VAL A 1 90 ? 8.836 4.169 10.494 1.00 54.78 90 VAL A CA 1
ATOM 696 C C . VAL A 1 90 ? 7.780 5.181 10.945 1.00 54.78 90 VAL A C 1
ATOM 698 O O . VAL A 1 90 ? 7.540 5.309 12.148 1.00 54.78 90 VAL A O 1
ATOM 701 N N . PRO A 1 91 ? 7.121 5.897 10.016 1.00 55.47 91 PRO A N 1
ATOM 702 C CA . PRO A 1 91 ? 6.023 6.783 10.368 1.00 55.47 91 PRO A CA 1
ATOM 703 C C . PRO A 1 91 ? 4.826 5.963 10.867 1.00 55.47 91 PRO A C 1
ATOM 705 O O . PRO A 1 91 ? 4.249 5.168 10.127 1.00 55.47 91 PRO A O 1
ATOM 708 N N . VAL A 1 92 ? 4.440 6.161 12.131 1.00 66.50 92 VAL A N 1
ATOM 709 C CA . VAL A 1 92 ? 3.259 5.525 12.733 1.00 66.50 92 VAL A CA 1
ATOM 710 C C . VAL A 1 92 ? 2.094 6.515 12.717 1.00 66.50 92 VAL A C 1
ATOM 712 O O . VAL A 1 92 ? 2.186 7.616 13.269 1.00 66.50 92 VAL A O 1
ATOM 715 N N . GLN A 1 93 ? 0.979 6.123 12.094 1.00 73.25 93 GLN A N 1
ATOM 716 C CA . GLN A 1 93 ? -0.263 6.896 12.096 1.00 73.25 93 GLN A CA 1
ATOM 717 C C . GLN A 1 93 ? -1.223 6.343 13.156 1.00 73.25 93 GLN A C 1
ATOM 719 O O . GLN A 1 93 ? -1.575 5.164 13.145 1.00 73.25 93 GLN A O 1
ATOM 724 N N . PHE A 1 94 ? -1.698 7.219 14.042 1.00 79.12 94 PHE A N 1
ATOM 725 C CA . PHE A 1 94 ? -2.738 6.910 15.016 1.00 79.12 94 PHE A CA 1
ATOM 726 C C . PHE A 1 94 ? -4.063 7.558 14.620 1.00 79.12 94 PHE A C 1
ATOM 728 O O . PHE A 1 94 ? -4.112 8.732 14.251 1.00 79.12 94 PHE A O 1
ATOM 735 N N . LEU A 1 95 ? -5.144 6.798 14.757 1.00 74.81 95 LEU A N 1
ATOM 736 C CA . LEU A 1 95 ? -6.516 7.262 14.617 1.00 74.81 95 LEU A CA 1
ATOM 737 C C . LEU A 1 95 ? -7.097 7.548 15.996 1.00 74.81 95 LEU A C 1
ATOM 739 O O . LEU A 1 95 ? -6.954 6.737 16.913 1.00 74.81 95 LEU A O 1
ATOM 743 N N . THR A 1 96 ? -7.795 8.669 16.125 1.00 78.44 96 THR A N 1
ATOM 744 C CA . THR A 1 96 ? -8.649 8.949 17.278 1.00 78.44 96 THR A CA 1
ATOM 745 C C . THR A 1 96 ? -10.074 8.569 16.910 1.00 78.44 96 THR A C 1
ATOM 747 O O . THR A 1 96 ? -10.637 9.086 15.944 1.00 78.44 96 THR A O 1
ATOM 750 N N . ILE A 1 97 ? -10.656 7.648 17.671 1.00 78.06 97 ILE A N 1
ATOM 751 C CA . ILE A 1 97 ? -12.028 7.182 17.493 1.00 78.06 97 ILE A CA 1
ATOM 752 C C . ILE A 1 97 ? -12.826 7.641 18.707 1.00 78.06 97 ILE A C 1
ATOM 754 O O . ILE A 1 97 ? -12.578 7.208 19.831 1.00 78.06 97 ILE A O 1
ATOM 758 N N . ARG A 1 98 ? -13.801 8.51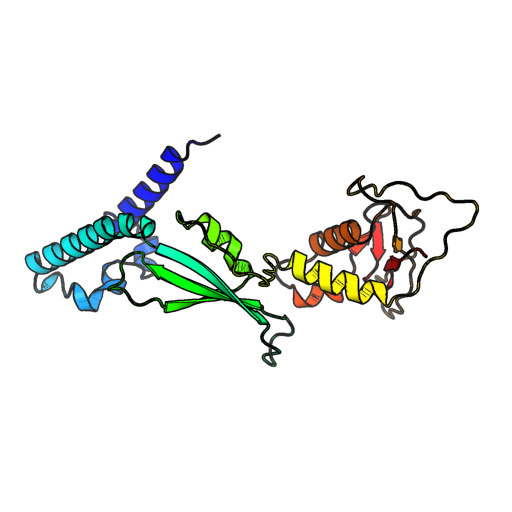7 18.484 1.00 77.38 98 ARG A N 1
ATOM 759 C CA . ARG A 1 98 ? -14.786 8.891 19.490 1.00 77.38 98 ARG A CA 1
ATOM 760 C C . ARG A 1 98 ? -15.800 7.769 19.656 1.00 77.38 98 ARG A C 1
ATOM 762 O O . ARG A 1 98 ? -16.443 7.351 18.693 1.00 77.38 98 ARG A O 1
ATOM 769 N N . VAL A 1 99 ? -15.970 7.336 20.896 1.00 79.19 99 VAL A N 1
ATOM 770 C CA . VAL A 1 99 ? -16.951 6.348 21.332 1.00 79.19 99 VAL A CA 1
ATOM 771 C C . VAL A 1 99 ? -18.075 7.090 22.047 1.00 79.19 99 VAL A C 1
ATOM 773 O O . VAL A 1 99 ? -17.879 7.654 23.125 1.00 79.19 99 VAL A O 1
ATOM 776 N N . ALA A 1 100 ? -19.256 7.126 21.438 1.00 74.62 100 ALA A N 1
ATOM 777 C CA . ALA A 1 100 ? -20.447 7.752 22.003 1.00 74.62 100 ALA A CA 1
ATOM 778 C C . ALA A 1 100 ? -21.541 6.702 22.197 1.00 74.62 100 ALA A C 1
ATOM 780 O O . ALA A 1 100 ? -21.743 5.858 21.333 1.00 74.62 100 ALA A O 1
ATOM 781 N N . SER A 1 101 ? -22.264 6.746 23.313 1.00 72.44 101 SER A N 1
ATOM 782 C CA . SER A 1 101 ? -23.463 5.923 23.485 1.00 72.44 101 SER A CA 1
ATOM 783 C C . SER A 1 101 ? -24.699 6.693 23.024 1.00 72.44 101 SER A C 1
ATOM 785 O O . SER A 1 101 ? -24.742 7.917 23.145 1.00 72.44 101 SER A O 1
ATOM 787 N N . VAL A 1 102 ? -25.731 5.987 22.556 1.00 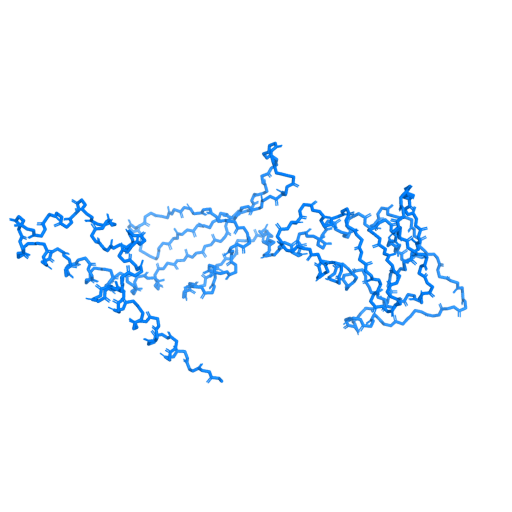65.81 102 VAL A N 1
ATOM 788 C CA . VAL A 1 102 ? -27.081 6.573 22.429 1.00 65.81 102 VAL A CA 1
ATOM 789 C C . VAL A 1 102 ? -27.682 6.945 23.787 1.00 65.81 102 VAL A C 1
ATOM 791 O O . VAL A 1 102 ? -28.605 7.755 23.840 1.00 65.81 102 VAL A O 1
ATOM 794 N N . ASN A 1 103 ? -27.157 6.409 24.894 1.00 67.12 103 ASN A N 1
ATOM 795 C CA . ASN A 1 103 ? -27.578 6.797 26.232 1.00 67.12 103 ASN A CA 1
ATOM 796 C C . ASN A 1 103 ? -26.923 8.135 26.656 1.00 67.12 103 ASN A C 1
ATOM 798 O O . ASN A 1 103 ? -25.710 8.171 26.882 1.00 67.12 103 ASN A O 1
ATOM 802 N N . PRO A 1 104 ? -27.703 9.217 26.862 1.00 62.94 104 PRO A N 1
ATOM 803 C CA . PRO A 1 104 ? -27.179 10.545 27.194 1.00 62.94 104 PRO A CA 1
ATOM 804 C C . PRO A 1 104 ? -26.543 10.645 28.591 1.00 62.94 104 PRO A C 1
ATOM 806 O O . PRO A 1 104 ? -25.846 11.618 28.876 1.00 62.94 104 PRO A O 1
ATOM 809 N N . TYR A 1 105 ? -26.755 9.659 29.469 1.00 61.78 105 TYR A N 1
ATOM 810 C CA . TYR A 1 105 ? -26.114 9.603 30.787 1.00 61.78 105 TYR A CA 1
ATOM 811 C C . TYR A 1 105 ? -24.684 9.047 30.734 1.00 61.78 105 TYR A C 1
ATOM 813 O O . TYR A 1 105 ? -23.937 9.180 31.706 1.00 61.78 105 TYR A O 1
ATOM 821 N N . VAL A 1 106 ? -24.282 8.447 29.609 1.00 65.38 106 VAL A N 1
ATOM 822 C CA . VAL A 1 106 ? -22.926 7.938 29.394 1.00 65.38 106 VAL A CA 1
ATOM 823 C C . VAL A 1 106 ? -22.120 8.992 28.642 1.00 65.38 106 VAL A C 1
ATOM 825 O O . VAL A 1 106 ? -22.414 9.329 27.497 1.00 65.38 106 VAL A O 1
ATOM 828 N N . LYS A 1 107 ? -21.078 9.525 29.285 1.00 62.66 107 LYS A N 1
ATOM 829 C CA . LYS A 1 107 ? -20.185 10.495 28.641 1.00 62.66 107 LYS A CA 1
ATOM 830 C C . LYS A 1 107 ? -19.378 9.816 27.535 1.00 62.66 107 LYS A C 1
ATOM 832 O O . LYS A 1 107 ? -18.794 8.758 27.755 1.00 62.66 107 LYS A O 1
ATOM 837 N N . ALA A 1 108 ? -19.320 10.462 26.373 1.00 72.62 108 ALA A N 1
ATOM 838 C CA . ALA A 1 108 ? -18.447 10.042 25.287 1.00 72.62 108 ALA A CA 1
ATOM 839 C C . ALA A 1 108 ? -16.973 10.136 25.706 1.00 72.62 108 ALA A C 1
ATOM 841 O O . ALA A 1 108 ? -16.588 11.019 26.478 1.00 72.62 108 ALA A O 1
ATOM 842 N N . PHE A 1 109 ? -16.160 9.241 25.165 1.00 74.50 109 PHE A N 1
ATOM 843 C CA . PHE A 1 109 ? -14.717 9.214 25.368 1.00 74.50 109 PHE A CA 1
ATOM 844 C C . PHE A 1 109 ? -14.019 8.866 24.057 1.00 74.50 109 PHE A C 1
ATOM 846 O O . PHE A 1 109 ? -14.634 8.314 23.147 1.00 74.50 109 PHE A O 1
ATOM 853 N N . ASP A 1 110 ? -12.733 9.184 23.969 1.00 74.38 110 ASP A N 1
ATOM 854 C CA . ASP A 1 110 ? -11.947 8.948 22.765 1.00 74.38 110 ASP A CA 1
ATOM 855 C C . ASP A 1 110 ? -10.939 7.821 23.021 1.00 74.38 110 ASP A C 1
ATOM 857 O O . ASP A 1 110 ? -10.297 7.769 24.073 1.00 74.38 110 ASP A O 1
ATOM 861 N N . ILE A 1 111 ? -10.803 6.917 22.055 1.00 75.38 111 ILE A N 1
ATOM 862 C CA . ILE A 1 111 ? -9.771 5.876 22.035 1.00 75.38 111 ILE A CA 1
ATOM 863 C C . ILE A 1 111 ? -8.782 6.165 20.911 1.00 75.38 111 ILE A C 1
ATOM 865 O O . ILE A 1 111 ? -9.154 6.705 19.868 1.00 75.38 111 ILE A O 1
ATOM 869 N N . ARG A 1 112 ? -7.514 5.802 21.115 1.00 71.69 112 ARG A N 1
ATOM 870 C CA . ARG A 1 112 ? -6.472 5.900 20.088 1.00 71.69 112 ARG A CA 1
ATOM 871 C C . ARG A 1 112 ? -6.061 4.509 19.641 1.00 71.69 112 ARG A C 1
ATOM 873 O O . ARG A 1 112 ? -5.807 3.649 20.477 1.00 71.69 112 ARG A O 1
ATOM 880 N N . LEU A 1 113 ? -5.986 4.321 18.332 1.00 72.38 113 LEU A N 1
ATOM 881 C CA . LEU A 1 113 ? -5.647 3.056 17.691 1.00 72.38 113 LEU A CA 1
ATOM 882 C C . LEU A 1 113 ? -4.583 3.305 16.624 1.00 72.38 113 LEU A C 1
ATOM 884 O O . LEU A 1 113 ? -4.604 4.353 15.978 1.00 72.38 113 LEU A O 1
ATOM 888 N N . ASN A 1 114 ? -3.677 2.356 16.404 1.00 72.06 114 ASN A N 1
ATOM 889 C CA . ASN A 1 114 ? -2.847 2.383 15.206 1.00 72.06 114 ASN A CA 1
ATOM 890 C C . ASN A 1 114 ? -3.729 2.205 13.956 1.00 72.06 114 ASN A C 1
ATOM 892 O O . ASN A 1 114 ? -4.610 1.349 13.914 1.00 72.06 114 ASN A O 1
ATOM 896 N N . SER A 1 115 ? -3.486 3.014 12.928 1.00 72.94 115 SER A N 1
ATOM 897 C CA . SER A 1 115 ? -4.155 2.920 11.625 1.00 72.94 115 SER A CA 1
ATOM 898 C C . SER A 1 115 ? -4.113 1.512 11.010 1.00 72.94 115 SER A C 1
ATOM 900 O O . SER A 1 115 ? -5.097 1.096 10.397 1.00 72.94 115 SER A O 1
ATOM 902 N N . THR A 1 116 ? -3.046 0.743 11.254 1.00 67.25 116 THR A N 1
ATOM 903 C CA . THR A 1 116 ? -2.898 -0.640 10.770 1.00 67.25 116 THR A CA 1
ATOM 904 C C . THR A 1 116 ? -3.861 -1.626 11.438 1.00 67.25 116 THR A C 1
ATOM 906 O O . THR A 1 116 ? -4.226 -2.630 10.838 1.00 67.25 116 THR A O 1
ATOM 909 N N . GLU A 1 117 ? -4.314 -1.346 12.662 1.00 67.44 117 GLU A N 1
ATOM 910 C CA . GLU A 1 117 ? -5.244 -2.202 13.418 1.00 67.44 117 GLU A CA 1
ATOM 911 C C . GLU A 1 117 ? -6.719 -1.869 13.124 1.00 67.44 117 GLU A C 1
ATOM 913 O O . GLU A 1 117 ? -7.631 -2.571 13.568 1.00 67.44 117 GLU A O 1
ATOM 918 N N . TYR A 1 118 ? -6.985 -0.800 12.363 1.00 70.31 118 TYR A N 1
ATOM 919 C CA . TYR A 1 118 ? -8.342 -0.323 12.082 1.00 70.31 118 TYR A CA 1
ATOM 920 C C . TYR A 1 118 ? -9.195 -1.360 11.343 1.00 70.31 118 TYR A C 1
ATOM 922 O O . TYR A 1 118 ? -10.380 -1.511 11.648 1.00 70.31 118 TYR A O 1
ATOM 930 N N . GLY A 1 119 ? -8.596 -2.095 10.400 1.00 61.69 119 GLY A N 1
ATOM 931 C CA . GLY A 1 119 ? -9.278 -3.156 9.657 1.00 61.69 119 GLY A CA 1
ATOM 932 C C . GLY A 1 119 ? -9.786 -4.266 10.579 1.00 61.69 119 GLY A C 1
ATOM 933 O O . GLY A 1 119 ? -10.973 -4.590 10.552 1.00 61.69 119 GLY A O 1
ATOM 934 N N . GLU A 1 120 ? -8.920 -4.771 11.462 1.00 63.97 120 GLU A N 1
ATOM 935 C CA . GLU A 1 120 ? -9.290 -5.795 12.444 1.00 63.97 120 GLU A CA 1
ATOM 936 C C . GLU A 1 120 ? -10.347 -5.303 13.432 1.00 63.97 120 GLU A C 1
ATOM 938 O O . GLU A 1 120 ? -11.284 -6.035 13.764 1.00 63.97 120 GLU A O 1
ATOM 943 N N . LEU A 1 121 ? -10.208 -4.062 13.909 1.00 65.31 121 LEU A N 1
ATOM 944 C CA . LEU A 1 121 ? -11.181 -3.461 14.812 1.00 65.31 121 LEU A CA 1
ATOM 945 C C . LEU A 1 121 ? -12.558 -3.386 14.139 1.00 65.31 121 LEU A C 1
ATOM 947 O O . LEU A 1 121 ? -13.560 -3.759 14.746 1.00 65.31 121 LEU A O 1
ATOM 951 N N . ARG A 1 122 ? -12.609 -2.965 12.870 1.00 65.06 122 ARG A N 1
ATOM 952 C CA . ARG A 1 122 ? -13.850 -2.892 12.091 1.00 65.06 122 ARG A CA 1
ATOM 953 C C . ARG A 1 122 ? -14.488 -4.265 11.884 1.00 65.06 122 ARG A C 1
ATOM 955 O O . ARG A 1 122 ? -15.705 -4.367 11.950 1.00 65.06 122 ARG A O 1
ATOM 962 N N . GLU A 1 123 ? -13.696 -5.305 11.640 1.00 60.28 123 GLU A N 1
ATOM 963 C CA . GLU A 1 123 ? -14.205 -6.671 11.448 1.00 60.28 123 GLU A CA 1
ATOM 964 C C . GLU A 1 123 ? -14.734 -7.302 12.742 1.00 60.28 123 GLU A C 1
ATOM 966 O O . GLU A 1 123 ? -15.720 -8.039 12.719 1.00 60.28 123 GLU A O 1
ATOM 971 N N . LYS A 1 124 ? -14.102 -7.003 13.882 1.00 61.69 124 LYS A N 1
ATOM 972 C CA . LYS A 1 124 ? -14.492 -7.534 15.199 1.00 61.69 124 LYS A CA 1
ATOM 973 C C . LYS A 1 124 ? -15.686 -6.794 15.813 1.00 61.69 124 LYS A C 1
ATOM 975 O O . LYS A 1 124 ? -16.346 -7.331 16.706 1.00 61.69 124 LYS A O 1
ATOM 980 N N . LEU A 1 125 ? -15.981 -5.577 15.358 1.00 62.94 125 LEU A N 1
ATOM 981 C CA . LEU A 1 125 ? -17.106 -4.780 15.841 1.00 62.94 125 LEU A CA 1
ATOM 982 C C . LEU A 1 125 ? -18.379 -5.037 15.031 1.00 62.94 125 LEU A C 1
ATOM 984 O O . LEU A 1 125 ? -18.389 -5.022 13.806 1.00 62.94 125 LEU A O 1
ATOM 988 N N . ARG A 1 126 ? -19.499 -5.212 15.740 1.00 55.59 126 ARG A N 1
ATOM 989 C CA . ARG A 1 126 ? -20.836 -5.320 15.128 1.00 55.59 126 ARG A CA 1
ATOM 990 C C . ARG A 1 126 ? -21.445 -3.959 14.767 1.00 55.59 126 ARG A C 1
ATOM 992 O O . ARG A 1 126 ? -22.377 -3.915 13.969 1.00 55.59 126 ARG A O 1
ATOM 999 N N . ALA A 1 127 ? -20.956 -2.874 15.371 1.00 59.12 127 ALA A N 1
ATOM 1000 C CA . ALA A 1 127 ? -21.426 -1.511 15.136 1.00 59.12 127 ALA A CA 1
ATOM 1001 C C . ALA A 1 127 ? -20.606 -0.836 14.017 1.00 59.12 127 ALA A C 1
ATOM 1003 O O . ALA A 1 127 ? -19.376 -0.948 14.026 1.00 59.12 127 ALA A O 1
ATOM 1004 N N . PRO A 1 128 ? -21.245 -0.127 13.067 1.00 58.62 128 PRO A N 1
ATOM 1005 C CA . PRO A 1 128 ? -20.530 0.573 12.008 1.00 58.62 128 PRO A CA 1
ATOM 1006 C C . PRO A 1 128 ? -19.692 1.721 12.585 1.00 58.62 128 PRO A C 1
ATOM 1008 O O . PRO A 1 128 ? -20.157 2.484 13.433 1.00 58.62 128 PRO A O 1
ATOM 1011 N N . ILE A 1 129 ? -18.457 1.857 12.099 1.00 69.69 129 ILE A N 1
ATOM 1012 C CA . ILE A 1 129 ? -17.593 2.997 12.414 1.00 69.69 129 ILE A CA 1
ATOM 1013 C C . ILE A 1 129 ? -17.803 4.062 11.337 1.00 69.69 129 ILE A C 1
ATOM 1015 O O . ILE A 1 129 ? -17.529 3.824 10.161 1.00 69.69 129 ILE A O 1
ATOM 1019 N N . SER A 1 130 ? -18.274 5.236 11.743 1.00 72.81 130 SER A N 1
ATOM 1020 C CA . SER A 1 130 ? -18.457 6.393 10.865 1.00 72.81 130 SER A CA 1
ATOM 1021 C C . SER A 1 130 ? -17.153 7.189 10.753 1.00 72.81 130 SER A C 1
ATOM 1023 O O . SER A 1 130 ? -16.454 7.377 11.745 1.00 72.81 130 SER A O 1
ATOM 1025 N N . ASN A 1 131 ? -16.820 7.709 9.574 1.00 69.25 131 ASN A N 1
ATOM 1026 C CA . ASN A 1 131 ? -15.662 8.594 9.413 1.00 69.25 131 ASN A CA 1
ATOM 1027 C C . ASN A 1 131 ? -16.117 10.056 9.441 1.00 69.25 131 ASN A C 1
ATOM 1029 O O . ASN A 1 131 ? -17.057 10.420 8.731 1.00 69.25 131 ASN A O 1
ATOM 1033 N N . ALA A 1 132 ? -15.455 10.902 10.236 1.00 70.19 132 ALA A N 1
ATOM 1034 C CA . ALA A 1 132 ? -15.626 12.344 10.119 1.00 70.19 132 ALA A CA 1
ATOM 1035 C C . ALA A 1 132 ? -15.108 12.824 8.753 1.00 70.19 132 ALA A C 1
ATOM 1037 O O . ALA A 1 132 ? -14.183 12.242 8.178 1.00 70.19 132 ALA A O 1
ATOM 1038 N N . ALA A 1 133 ? -15.710 13.890 8.222 1.00 48.69 133 ALA A N 1
ATOM 1039 C CA . ALA A 1 133 ? -15.253 14.485 6.973 1.00 48.69 133 ALA A CA 1
ATOM 1040 C C . ALA A 1 133 ? -13.774 14.902 7.100 1.00 48.69 133 ALA A C 1
ATOM 1042 O O . ALA A 1 133 ? -13.404 15.560 8.071 1.00 48.69 133 ALA A O 1
ATOM 1043 N N . ASN A 1 134 ? -12.960 14.545 6.099 1.00 52.19 134 ASN A N 1
ATOM 1044 C CA . ASN A 1 134 ? -11.532 14.881 5.963 1.00 52.19 134 ASN A CA 1
ATOM 1045 C C . ASN A 1 134 ? -10.521 14.056 6.789 1.00 52.19 134 ASN A C 1
ATOM 1047 O O . ASN A 1 134 ? -9.392 14.506 6.966 1.00 52.19 134 ASN A O 1
ATOM 1051 N N . VAL A 1 135 ? -10.867 12.846 7.247 1.00 57.00 135 VAL A N 1
ATOM 1052 C CA . VAL A 1 135 ? -9.888 11.921 7.858 1.00 57.00 135 VAL A CA 1
ATOM 1053 C C . VAL A 1 135 ? -9.414 10.877 6.838 1.00 57.00 135 VAL A C 1
ATOM 1055 O O . VAL A 1 135 ? -10.209 10.061 6.371 1.00 57.00 135 VAL A O 1
ATOM 1058 N N . VAL A 1 136 ? -8.117 10.882 6.504 1.00 57.25 136 VAL A N 1
ATOM 1059 C CA . VAL A 1 136 ? -7.481 9.868 5.641 1.00 57.25 136 VAL A CA 1
ATOM 1060 C C . VAL A 1 136 ? -6.905 8.753 6.517 1.00 57.25 136 VAL A C 1
ATOM 1062 O O . VAL A 1 136 ? -6.064 8.998 7.381 1.00 57.25 136 VAL A O 1
ATOM 1065 N N . ILE A 1 137 ? -7.371 7.520 6.308 1.00 58.31 137 ILE A N 1
ATOM 1066 C CA . ILE A 1 137 ? -6.953 6.341 7.077 1.00 58.31 137 ILE A CA 1
ATOM 1067 C C . ILE A 1 137 ? -6.062 5.462 6.195 1.00 58.31 137 ILE A C 1
ATOM 1069 O O . ILE A 1 137 ? -6.566 4.844 5.256 1.00 58.31 137 ILE A O 1
ATOM 1073 N N . HIS A 1 138 ? -4.769 5.360 6.513 1.00 56.75 138 HIS A N 1
ATOM 1074 C CA . HIS A 1 138 ? -3.852 4.453 5.817 1.00 56.75 138 HIS A CA 1
ATOM 1075 C C . HIS A 1 138 ? -3.927 3.066 6.479 1.00 56.75 138 HIS A C 1
ATOM 1077 O O . HIS A 1 138 ? -3.356 2.838 7.538 1.00 56.75 138 HIS A O 1
ATOM 1083 N N . GLN A 1 139 ? -4.700 2.145 5.892 1.00 55.16 139 GLN A N 1
ATOM 1084 C CA . GLN A 1 139 ? -5.060 0.858 6.519 1.00 55.16 139 GLN A CA 1
ATOM 1085 C C . GLN A 1 139 ? -3.984 -0.231 6.387 1.00 55.16 139 GLN A C 1
ATOM 1087 O O . GLN A 1 139 ? -4.079 -1.255 7.059 1.00 55.16 139 GLN A O 1
ATOM 1092 N N . SER A 1 140 ? -2.958 -0.044 5.551 1.00 61.94 140 SER A N 1
ATOM 1093 C CA . SER A 1 140 ? -1.870 -1.013 5.415 1.00 61.94 140 SER A CA 1
ATOM 1094 C C . SER A 1 140 ? -0.509 -0.341 5.230 1.00 61.94 140 SER A C 1
ATOM 1096 O O . SER A 1 140 ? -0.395 0.700 4.582 1.00 61.94 140 SER A O 1
ATOM 1098 N N . LEU A 1 141 ? 0.552 -0.982 5.736 1.00 64.94 141 LEU A N 1
ATOM 1099 C CA . LEU A 1 141 ? 1.943 -0.597 5.447 1.00 64.94 141 LEU A CA 1
ATOM 1100 C C . LEU A 1 141 ? 2.224 -0.555 3.937 1.00 64.94 141 LEU A C 1
ATOM 1102 O O . LEU A 1 141 ? 3.059 0.220 3.481 1.00 64.94 141 LEU A O 1
ATOM 1106 N N . SER A 1 142 ? 1.487 -1.346 3.150 1.00 68.00 142 SER A N 1
ATOM 1107 C CA . SER A 1 142 ? 1.555 -1.310 1.689 1.00 68.00 142 SER A CA 1
ATOM 1108 C C . SER A 1 142 ? 1.028 0.003 1.108 1.00 68.00 142 SER A C 1
ATOM 1110 O O . SER A 1 142 ? 1.624 0.507 0.165 1.00 68.00 142 SER A O 1
ATOM 1112 N N . ASP A 1 143 ? -0.036 0.590 1.661 1.00 73.69 143 ASP A N 1
ATOM 1113 C CA . ASP A 1 143 ? -0.574 1.868 1.171 1.00 73.69 143 ASP A CA 1
ATOM 1114 C C . ASP A 1 143 ? 0.378 3.029 1.477 1.00 73.69 143 ASP A C 1
ATOM 1116 O O . ASP A 1 143 ? 0.648 3.855 0.607 1.00 73.69 143 ASP A O 1
ATOM 1120 N N . LEU A 1 144 ? 0.954 3.041 2.683 1.00 73.69 144 LEU A N 1
ATOM 1121 C CA . LEU A 1 144 ? 1.970 4.017 3.088 1.00 73.69 144 LEU A CA 1
ATOM 1122 C C . LEU A 1 144 ? 3.252 3.887 2.250 1.00 73.69 144 LEU A C 1
ATOM 1124 O O . LEU A 1 144 ? 3.838 4.883 1.816 1.00 73.69 144 LEU A O 1
ATOM 1128 N N . PHE A 1 145 ? 3.664 2.647 1.970 1.00 85.19 145 PHE A N 1
ATOM 1129 C CA . PHE A 1 145 ? 4.762 2.378 1.053 1.00 85.19 145 PHE A CA 1
ATOM 1130 C C . PHE A 1 145 ? 4.445 2.881 -0.355 1.00 85.19 145 PHE A C 1
ATOM 1132 O O . PHE A 1 145 ? 5.296 3.521 -0.957 1.00 85.19 145 PHE A O 1
ATOM 1139 N N . LEU A 1 146 ? 3.248 2.624 -0.893 1.00 87.38 146 LEU A N 1
ATOM 1140 C CA . LEU A 1 146 ? 2.873 3.048 -2.246 1.00 87.38 146 LEU A CA 1
ATOM 1141 C C . LEU A 1 146 ? 2.889 4.566 -2.410 1.00 87.38 146 LEU A C 1
ATOM 1143 O O . LEU A 1 146 ? 3.325 5.052 -3.454 1.00 87.38 146 LEU A O 1
ATOM 1147 N N . GLU A 1 147 ? 2.436 5.300 -1.397 1.00 85.25 147 GLU A N 1
ATOM 1148 C CA . GLU A 1 147 ? 2.504 6.760 -1.371 1.00 85.25 147 GLU A CA 1
ATOM 1149 C C . GLU A 1 147 ? 3.960 7.241 -1.384 1.00 85.25 147 GLU A C 1
ATOM 1151 O O . GLU A 1 147 ? 4.355 8.001 -2.268 1.00 85.25 147 GLU A O 1
ATOM 1156 N N . THR A 1 148 ? 4.793 6.716 -0.480 1.00 85.56 148 THR A N 1
ATOM 1157 C CA . THR A 1 148 ? 6.222 7.069 -0.401 1.00 85.56 148 THR A CA 1
ATOM 1158 C C . THR A 1 148 ? 6.973 6.689 -1.680 1.00 85.56 148 THR A C 1
ATOM 1160 O O . THR A 1 148 ? 7.752 7.475 -2.215 1.00 85.56 148 THR A O 1
ATOM 1163 N N . PHE A 1 149 ? 6.704 5.497 -2.212 1.00 91.38 149 PHE A N 1
ATOM 1164 C CA . PHE A 1 149 ? 7.267 4.986 -3.455 1.00 91.38 149 PHE A CA 1
ATOM 1165 C C . PHE A 1 149 ? 6.919 5.897 -4.631 1.00 91.38 149 PHE A C 1
ATOM 1167 O O . PHE A 1 149 ? 7.790 6.236 -5.426 1.00 91.38 149 PHE A O 1
ATOM 1174 N N . THR A 1 150 ? 5.658 6.326 -4.722 1.00 92.81 150 THR A N 1
ATOM 1175 C CA . THR A 1 150 ? 5.188 7.243 -5.767 1.00 92.81 150 THR A CA 1
ATOM 1176 C C . THR A 1 150 ? 5.927 8.576 -5.691 1.00 92.81 150 THR A C 1
ATOM 1178 O O . THR A 1 150 ? 6.534 8.977 -6.682 1.00 92.81 150 THR A O 1
ATOM 1181 N N . SER A 1 151 ? 5.975 9.198 -4.510 1.00 91.81 151 SER A N 1
ATOM 1182 C CA . SER A 1 151 ? 6.656 10.482 -4.296 1.00 91.81 151 SER A CA 1
ATOM 1183 C C . SER A 1 151 ? 8.149 10.431 -4.636 1.00 91.81 151 SER A C 1
ATOM 1185 O O . SER A 1 151 ? 8.687 11.376 -5.206 1.00 91.81 151 SER A O 1
ATOM 1187 N N . LEU A 1 152 ? 8.833 9.323 -4.328 1.00 89.75 152 LEU A N 1
ATOM 1188 C CA . LEU A 1 152 ? 10.249 9.151 -4.670 1.00 89.75 152 LEU A CA 1
ATOM 1189 C C . LEU A 1 152 ? 10.457 8.964 -6.179 1.00 89.75 152 LEU A C 1
ATOM 1191 O O . LEU A 1 152 ? 11.356 9.569 -6.759 1.00 89.75 152 LEU A O 1
ATOM 1195 N N . VAL A 1 153 ? 9.604 8.173 -6.833 1.00 94.75 153 VAL A N 1
ATOM 1196 C CA . VAL A 1 153 ? 9.699 7.917 -8.278 1.00 94.75 153 VAL A CA 1
ATOM 1197 C C . VAL A 1 153 ? 9.363 9.157 -9.115 1.00 94.75 153 VAL A C 1
ATOM 1199 O O . VAL A 1 153 ? 9.908 9.325 -10.205 1.00 94.75 153 VAL A O 1
ATOM 1202 N N . GLU A 1 154 ? 8.520 10.063 -8.620 1.00 94.62 154 GLU A N 1
ATOM 1203 C CA . GLU A 1 154 ? 8.204 11.329 -9.299 1.00 94.62 154 GLU A CA 1
ATOM 1204 C C . GLU A 1 154 ? 9.412 12.259 -9.482 1.00 94.62 154 GLU A C 1
ATOM 1206 O O . GLU A 1 154 ? 9.438 13.055 -10.430 1.00 94.62 154 GLU A O 1
ATOM 1211 N N . ILE A 1 155 ? 10.411 12.130 -8.604 1.00 93.56 155 ILE A N 1
ATOM 1212 C CA . ILE A 1 155 ? 11.643 12.930 -8.596 1.00 93.56 155 ILE A CA 1
ATOM 1213 C C . ILE A 1 155 ? 12.742 12.267 -9.451 1.00 93.56 155 ILE A C 1
ATOM 1215 O O . ILE A 1 155 ? 13.714 12.923 -9.831 1.00 93.56 155 ILE A O 1
ATOM 1219 N N . ASN A 1 156 ? 12.590 10.987 -9.807 1.00 93.62 156 ASN A N 1
ATOM 1220 C CA . ASN A 1 156 ? 13.547 10.284 -10.659 1.00 93.62 156 ASN A CA 1
ATOM 1221 C C . ASN A 1 156 ? 13.585 10.858 -12.086 1.00 93.62 156 ASN A C 1
ATOM 1223 O O . ASN A 1 156 ? 12.650 11.500 -12.574 1.00 93.62 156 ASN A O 1
ATOM 1227 N N . GLN A 1 157 ? 14.672 10.556 -12.804 1.00 91.88 157 GLN A N 1
ATOM 1228 C CA . GLN A 1 157 ? 14.775 10.857 -14.230 1.00 91.88 157 GLN A CA 1
ATOM 1229 C C . GLN A 1 157 ? 13.619 10.211 -15.007 1.00 91.88 157 GLN A C 1
ATOM 1231 O O . GLN A 1 157 ? 13.263 9.053 -14.782 1.00 91.88 157 GLN A O 1
ATOM 1236 N N . THR A 1 158 ? 13.058 10.947 -15.965 1.00 95.19 158 THR A N 1
ATOM 1237 C CA . THR A 1 158 ? 11.993 10.434 -16.829 1.00 95.19 158 THR A CA 1
ATOM 1238 C C . THR A 1 158 ? 12.521 9.748 -18.075 1.00 95.19 158 THR A C 1
ATOM 1240 O O . THR A 1 158 ? 13.574 10.097 -18.608 1.00 95.19 158 THR A O 1
ATOM 1243 N N . TYR A 1 159 ? 11.750 8.783 -18.564 1.00 95.38 159 TYR A N 1
ATOM 1244 C CA . TYR A 1 159 ? 12.006 8.088 -19.814 1.00 95.38 159 TYR A CA 1
ATOM 1245 C C . TYR A 1 159 ? 11.155 8.677 -20.936 1.00 95.38 159 TYR A C 1
ATOM 1247 O O . TYR A 1 159 ? 9.930 8.731 -20.829 1.00 95.38 159 TYR A O 1
ATOM 1255 N N . HIS A 1 160 ? 11.811 9.050 -22.032 1.00 94.19 160 HIS A N 1
ATOM 1256 C CA . HIS A 1 160 ? 11.139 9.453 -23.260 1.00 94.19 160 HIS A CA 1
ATOM 1257 C C . HIS A 1 160 ? 10.945 8.250 -24.174 1.00 94.19 160 HIS A C 1
ATOM 1259 O O . HIS A 1 160 ? 11.895 7.530 -24.498 1.00 94.19 160 HIS A O 1
ATOM 1265 N N . VAL A 1 161 ? 9.702 8.037 -24.593 1.00 90.75 161 VAL A N 1
ATOM 1266 C CA . VAL A 1 161 ? 9.345 6.920 -25.468 1.00 90.75 161 VAL A CA 1
ATOM 1267 C C . VAL A 1 161 ? 9.756 7.254 -26.905 1.00 90.75 161 VAL A C 1
ATOM 1269 O O . VAL A 1 161 ? 9.421 8.334 -27.396 1.00 90.75 161 VAL A O 1
ATOM 1272 N N . PRO A 1 162 ? 10.477 6.359 -27.607 1.00 91.19 162 PRO A N 1
ATOM 1273 C CA . PRO A 1 162 ? 10.791 6.549 -29.019 1.00 91.19 162 PRO A CA 1
ATOM 1274 C C . PRO A 1 162 ? 9.517 6.684 -29.859 1.00 91.19 162 PRO A C 1
ATOM 1276 O O . PRO A 1 162 ? 8.563 5.941 -29.651 1.00 91.19 162 PRO A O 1
ATOM 1279 N N . SER A 1 163 ? 9.522 7.555 -30.873 1.00 85.38 163 SER A N 1
ATOM 1280 C CA . SER A 1 163 ? 8.352 7.818 -31.735 1.00 85.38 163 SER A CA 1
ATOM 1281 C C . SER A 1 163 ? 7.804 6.586 -32.467 1.00 85.38 163 SER A C 1
ATOM 1283 O O . SER A 1 163 ? 6.689 6.614 -32.971 1.00 85.38 163 SER A O 1
ATOM 1285 N N . THR A 1 164 ? 8.590 5.515 -32.559 1.00 85.94 164 THR A N 1
ATOM 1286 C CA . THR A 1 164 ? 8.227 4.246 -33.202 1.00 85.94 164 THR A CA 1
ATOM 1287 C C . THR A 1 164 ? 7.552 3.250 -32.259 1.00 85.94 164 THR A C 1
ATOM 1289 O O . THR A 1 164 ? 7.199 2.155 -32.694 1.00 85.94 164 THR A O 1
ATOM 1292 N N . GLN A 1 165 ? 7.407 3.582 -30.975 1.00 87.81 165 GLN A N 1
ATOM 1293 C CA . GLN A 1 165 ? 6.911 2.671 -29.955 1.00 87.81 165 GLN A CA 1
ATOM 1294 C C . GLN A 1 165 ? 5.603 3.181 -29.346 1.00 87.81 165 GLN A C 1
ATOM 1296 O O . GLN A 1 165 ? 5.576 4.200 -28.662 1.00 87.81 165 GLN A O 1
ATOM 1301 N N . GLU A 1 166 ? 4.527 2.423 -29.542 1.00 90.50 166 GLU A N 1
ATOM 1302 C CA . GLU A 1 166 ? 3.239 2.671 -28.893 1.00 90.50 166 GLU A CA 1
ATOM 1303 C C . GLU A 1 166 ? 3.205 2.053 -27.487 1.00 90.50 166 GLU A C 1
ATOM 1305 O O . GLU A 1 166 ? 3.804 1.003 -27.231 1.00 90.50 166 GLU A O 1
ATOM 1310 N N . LEU A 1 167 ? 2.524 2.731 -26.560 1.00 94.06 167 LEU A N 1
ATOM 1311 C CA . LEU A 1 167 ? 2.341 2.258 -25.190 1.00 94.06 167 LEU A CA 1
ATOM 1312 C C . LEU A 1 167 ? 1.055 1.445 -25.077 1.00 94.06 167 LEU A C 1
ATOM 1314 O O . LEU A 1 167 ? -0.028 1.915 -25.421 1.00 94.06 167 LEU A O 1
ATOM 1318 N N . GLU A 1 168 ? 1.180 0.243 -24.531 1.00 94.94 168 GLU A N 1
ATOM 1319 C CA . GLU A 1 168 ? 0.060 -0.660 -24.285 1.00 94.94 168 GLU A CA 1
ATOM 1320 C C . GLU A 1 168 ? -0.530 -0.452 -22.875 1.00 94.94 168 GLU A C 1
ATOM 1322 O O . GLU A 1 168 ? 0.118 0.131 -21.992 1.00 94.94 168 GLU A O 1
ATOM 1327 N N . PRO A 1 169 ? -1.762 -0.931 -22.619 1.00 96.19 169 PRO A N 1
ATOM 1328 C CA . PRO A 1 169 ? -2.307 -1.020 -21.270 1.00 96.19 169 PRO A CA 1
ATOM 1329 C C . PRO A 1 169 ? -1.382 -1.792 -20.321 1.00 96.19 169 PRO A C 1
ATOM 1331 O O . PRO A 1 169 ? -0.747 -2.777 -20.691 1.00 96.19 169 PRO A O 1
ATOM 1334 N N . CYS A 1 170 ? -1.331 -1.350 -19.068 1.00 96.12 170 CYS A N 1
ATOM 1335 C CA . CYS A 1 170 ? -0.574 -2.000 -18.009 1.00 96.12 170 CYS A CA 1
ATOM 1336 C C . CYS A 1 170 ? -1.000 -3.466 -17.858 1.00 96.12 170 CYS A C 1
ATOM 1338 O O . CYS A 1 170 ? -2.159 -3.738 -17.554 1.00 96.12 170 CYS A O 1
ATOM 1340 N N . ILE A 1 171 ? -0.051 -4.400 -17.943 1.00 94.19 171 ILE A N 1
ATOM 1341 C CA . ILE A 1 171 ? -0.330 -5.841 -17.848 1.00 94.19 171 ILE A CA 1
ATOM 1342 C C . ILE A 1 171 ? -0.793 -6.285 -16.453 1.00 94.19 171 ILE A C 1
ATOM 1344 O O . ILE A 1 171 ? -1.321 -7.381 -16.295 1.00 94.19 171 ILE A O 1
ATOM 1348 N N . GLY A 1 172 ? -0.580 -5.446 -15.434 1.00 90.62 172 GLY A N 1
ATOM 1349 C CA . GLY A 1 172 ? -1.002 -5.708 -14.062 1.00 90.62 172 GLY A CA 1
ATOM 1350 C C . GLY A 1 172 ? -2.476 -5.391 -13.815 1.00 90.62 172 GLY A C 1
ATOM 1351 O O . GLY A 1 172 ? -3.212 -6.245 -13.332 1.00 90.62 172 GLY A O 1
ATOM 1352 N N . CYS A 1 173 ? -2.912 -4.161 -14.112 1.00 89.56 173 CYS A N 1
ATOM 1353 C CA . CYS A 1 173 ? -4.289 -3.725 -13.844 1.00 89.56 173 CYS A CA 1
ATOM 1354 C C . CYS A 1 173 ? -5.202 -3.733 -15.069 1.00 89.56 173 CYS A C 1
ATOM 1356 O O . CYS A 1 173 ? -6.414 -3.734 -14.889 1.00 89.56 173 CYS A O 1
ATOM 1358 N N . MET A 1 174 ? -4.655 -3.682 -16.287 1.00 90.62 174 MET A N 1
ATOM 1359 C CA . MET A 1 174 ? -5.396 -3.511 -17.546 1.00 90.62 174 MET A CA 1
ATOM 1360 C C . MET A 1 174 ? -6.324 -2.278 -17.584 1.00 90.62 174 MET A C 1
ATOM 1362 O O . MET A 1 174 ? -7.227 -2.205 -18.410 1.00 90.62 174 MET A O 1
ATOM 1366 N N . GLN A 1 175 ? -6.119 -1.303 -16.693 1.00 90.25 175 GLN A N 1
ATOM 1367 C CA . GLN A 1 175 ? -6.989 -0.127 -16.538 1.00 90.25 175 GLN A CA 1
ATOM 1368 C C . GLN A 1 175 ? -6.363 1.160 -17.072 1.00 90.25 175 GLN A C 1
ATOM 1370 O O . GLN A 1 175 ? -7.069 2.041 -17.551 1.00 90.25 175 GLN A O 1
ATOM 1375 N N . THR A 1 176 ? -5.042 1.286 -16.970 1.00 92.38 176 THR A N 1
ATOM 1376 C CA . THR A 1 176 ? -4.298 2.474 -17.391 1.00 92.38 176 THR A CA 1
ATOM 1377 C C . THR A 1 176 ? -3.198 2.086 -18.362 1.00 92.38 176 THR A C 1
ATOM 1379 O O . THR A 1 176 ? -2.735 0.946 -18.361 1.00 92.38 176 THR A O 1
ATOM 1382 N N . ILE A 1 177 ? -2.768 3.033 -19.194 1.00 95.62 177 ILE A N 1
ATOM 1383 C CA . ILE A 1 177 ? -1.609 2.848 -20.071 1.00 95.62 177 ILE A CA 1
ATOM 1384 C C . ILE A 1 177 ? -0.342 2.683 -19.223 1.00 95.62 177 ILE A C 1
ATOM 1386 O O . ILE A 1 177 ? -0.198 3.318 -18.173 1.00 95.62 177 ILE A O 1
ATOM 1390 N N . ALA A 1 178 ? 0.566 1.809 -19.658 1.00 96.94 178 ALA A N 1
ATOM 1391 C CA . ALA A 1 178 ? 1.864 1.640 -19.022 1.00 96.94 178 ALA A CA 1
ATOM 1392 C C . ALA A 1 178 ? 2.627 2.973 -19.010 1.00 96.94 178 ALA A C 1
ATOM 1394 O O . ALA A 1 178 ? 2.870 3.570 -20.056 1.00 96.94 178 ALA A O 1
ATOM 1395 N N . ASN A 1 179 ? 3.002 3.442 -17.820 1.00 97.12 179 ASN A N 1
ATOM 1396 C CA . ASN A 1 179 ? 3.570 4.777 -17.621 1.00 97.12 179 ASN A CA 1
ATOM 1397 C C . ASN A 1 179 ? 4.902 4.773 -16.859 1.00 97.12 179 ASN A C 1
ATOM 1399 O O . ASN A 1 179 ? 5.363 5.834 -16.440 1.00 97.12 179 ASN A O 1
ATOM 1403 N N . ILE A 1 180 ? 5.527 3.603 -16.687 1.00 97.62 180 ILE A N 1
ATOM 1404 C CA . ILE A 1 180 ? 6.879 3.487 -16.130 1.00 97.62 180 ILE A CA 1
ATOM 1405 C C . ILE A 1 180 ? 7.781 2.615 -16.999 1.00 97.62 180 ILE A C 1
ATOM 1407 O O . ILE A 1 180 ? 7.338 1.675 -17.666 1.00 97.62 180 ILE A O 1
ATOM 1411 N N . LYS A 1 181 ? 9.079 2.898 -16.932 1.00 97.25 181 LYS A N 1
ATOM 1412 C CA . LYS A 1 181 ? 10.154 2.119 -17.538 1.00 97.25 181 LYS A CA 1
ATOM 1413 C C . LYS A 1 181 ? 11.250 1.902 -16.500 1.00 97.25 181 LYS A C 1
ATOM 1415 O O . LYS A 1 181 ? 11.624 2.826 -15.794 1.00 97.25 181 LYS A O 1
ATOM 1420 N N . LEU A 1 182 ? 11.767 0.677 -16.425 1.00 97.19 182 LEU A N 1
ATOM 1421 C CA . LEU A 1 182 ? 12.940 0.368 -15.607 1.00 97.19 182 LEU A CA 1
ATOM 1422 C C . LEU A 1 182 ? 14.221 0.653 -16.405 1.00 97.19 182 LEU A C 1
ATOM 1424 O O . LEU A 1 182 ? 14.378 0.110 -17.511 1.00 97.19 182 LEU A O 1
ATOM 1428 N N . ILE A 1 183 ? 15.104 1.483 -15.850 1.00 94.94 183 ILE A N 1
ATOM 1429 C CA . ILE A 1 183 ? 16.404 1.897 -16.401 1.00 94.94 183 ILE A CA 1
ATOM 1430 C C . ILE A 1 183 ? 17.411 1.909 -15.256 1.00 94.94 183 ILE A C 1
ATOM 1432 O O . ILE A 1 183 ? 17.129 2.514 -14.232 1.00 94.94 183 ILE A O 1
ATOM 1436 N N . LYS A 1 184 ? 18.574 1.264 -15.417 1.00 93.06 184 LYS A N 1
ATOM 1437 C CA . LYS A 1 184 ? 19.592 1.256 -14.360 1.00 93.06 184 LYS A CA 1
ATOM 1438 C C . LYS A 1 184 ? 20.172 2.665 -14.204 1.00 93.06 184 LYS A C 1
ATOM 1440 O O . LYS A 1 184 ? 20.949 3.095 -15.054 1.00 93.06 184 LYS A O 1
ATOM 1445 N N . ASN A 1 185 ? 19.813 3.342 -13.120 1.00 89.75 185 ASN A N 1
ATOM 1446 C CA . ASN A 1 185 ? 20.289 4.680 -12.765 1.00 89.75 185 ASN A CA 1
ATOM 1447 C C . ASN A 1 185 ? 21.029 4.693 -11.425 1.00 89.75 185 ASN A C 1
ATOM 1449 O O . ASN A 1 185 ? 21.802 5.616 -11.165 1.00 89.75 185 ASN A O 1
ATOM 1453 N N . CYS A 1 186 ? 20.812 3.695 -10.564 1.00 86.69 186 CYS A N 1
ATOM 1454 C CA . CYS A 1 186 ? 21.548 3.605 -9.311 1.00 86.69 186 CYS A CA 1
ATOM 1455 C C . CYS A 1 186 ? 23.044 3.333 -9.553 1.00 86.69 186 CYS A C 1
ATOM 1457 O O . CYS A 1 186 ? 23.427 2.536 -10.416 1.00 86.69 186 CYS A O 1
ATOM 1459 N N . GLN A 1 187 ? 23.896 3.969 -8.751 1.00 75.50 187 GLN A N 1
ATOM 1460 C CA . GLN A 1 187 ? 25.341 3.750 -8.745 1.00 75.50 187 GLN A CA 1
ATOM 1461 C C . GLN A 1 187 ? 25.692 2.908 -7.513 1.00 75.50 187 GLN A C 1
ATOM 1463 O O . GLN A 1 187 ? 25.926 3.458 -6.441 1.00 75.50 187 GLN A O 1
ATOM 1468 N N . GLU A 1 188 ? 25.668 1.578 -7.637 1.00 65.44 188 GLU A N 1
ATOM 1469 C CA . GLU A 1 188 ? 26.061 0.684 -6.538 1.00 65.44 188 GLU A CA 1
ATOM 1470 C C . GLU A 1 188 ? 27.490 0.144 -6.736 1.00 65.44 188 GLU A C 1
ATOM 1472 O O . GLU A 1 188 ? 27.826 -0.253 -7.849 1.00 65.44 188 GLU A O 1
ATOM 1477 N N . PRO A 1 189 ? 28.334 0.128 -5.682 1.00 53.06 189 PRO A N 1
ATOM 1478 C CA . PRO A 1 189 ? 29.725 -0.322 -5.768 1.00 53.06 189 PRO A CA 1
ATOM 1479 C C . PRO A 1 189 ? 29.978 -1.820 -5.481 1.00 53.06 189 PRO A C 1
ATOM 1481 O O . PRO A 1 189 ? 31.143 -2.207 -5.482 1.00 53.06 189 PRO A O 1
ATOM 1484 N N . ASN A 1 190 ? 28.967 -2.668 -5.221 1.00 51.09 190 ASN A N 1
ATOM 1485 C CA . ASN A 1 190 ? 29.176 -4.072 -4.804 1.00 51.09 190 ASN A CA 1
ATOM 1486 C C . ASN A 1 190 ? 28.384 -5.115 -5.625 1.00 51.09 190 ASN A C 1
ATOM 1488 O O . ASN A 1 190 ? 27.235 -4.898 -6.001 1.00 51.09 190 ASN A O 1
ATOM 1492 N N . GLU A 1 191 ? 28.997 -6.291 -5.831 1.00 41.00 191 GLU A N 1
ATOM 1493 C CA . GLU A 1 191 ? 28.495 -7.416 -6.639 1.00 41.00 191 GLU A CA 1
ATOM 1494 C C . GLU A 1 191 ? 27.108 -7.934 -6.199 1.00 41.00 191 GLU A C 1
ATOM 1496 O O . GLU A 1 191 ? 26.891 -8.312 -5.048 1.00 41.00 191 GLU A O 1
ATOM 1501 N N . GLY A 1 192 ? 26.166 -7.997 -7.150 1.00 54.41 192 GLY A N 1
ATOM 1502 C CA . GLY A 1 192 ? 24.738 -8.286 -6.917 1.00 54.41 192 GLY A CA 1
ATOM 1503 C C . GLY A 1 192 ? 23.787 -7.192 -7.424 1.00 54.41 192 GLY A C 1
ATOM 1504 O O . GLY A 1 192 ? 22.568 -7.374 -7.350 1.00 54.41 192 GLY A O 1
ATOM 1505 N N . GLU A 1 193 ? 24.384 -6.122 -7.958 1.00 75.00 193 GLU A N 1
ATOM 1506 C CA . GLU A 1 193 ? 23.822 -4.873 -8.473 1.00 75.00 193 GLU A CA 1
ATOM 1507 C C . GLU A 1 193 ? 22.507 -4.999 -9.246 1.00 75.00 193 GLU A C 1
ATOM 1509 O O . GLU A 1 193 ? 22.257 -5.963 -9.982 1.00 75.00 193 GLU A O 1
ATOM 1514 N N . CYS A 1 194 ? 21.714 -3.927 -9.180 1.00 89.00 194 CYS A N 1
ATOM 1515 C CA . CYS A 1 194 ? 20.676 -3.665 -10.162 1.00 89.00 194 CYS A CA 1
ATOM 1516 C C . CYS A 1 194 ? 21.208 -3.837 -11.592 1.00 89.00 194 CYS A C 1
ATOM 1518 O O . CYS A 1 194 ? 22.335 -3.463 -11.941 1.00 89.00 194 CYS A O 1
ATOM 1520 N N . GLN A 1 195 ? 20.369 -4.417 -12.439 1.00 92.19 195 GLN A N 1
ATOM 1521 C CA . GLN A 1 195 ? 20.702 -4.818 -13.795 1.00 92.19 195 GLN A CA 1
ATOM 1522 C C . GLN A 1 195 ? 19.894 -3.996 -14.791 1.00 92.19 195 GLN A C 1
ATOM 1524 O O . GLN A 1 195 ? 18.735 -3.654 -14.555 1.00 92.19 195 GLN A O 1
ATOM 1529 N N . GLN A 1 196 ? 20.481 -3.724 -15.957 1.00 93.75 196 GLN A N 1
ATOM 1530 C CA . GLN A 1 196 ? 19.757 -3.043 -17.023 1.00 93.75 196 GLN A CA 1
ATOM 1531 C C . GLN A 1 196 ? 18.568 -3.894 -17.489 1.00 93.75 196 GLN A C 1
ATOM 1533 O O . GLN A 1 196 ? 18.726 -5.007 -17.992 1.00 93.75 196 GLN A O 1
ATOM 1538 N N . CYS A 1 197 ? 17.364 -3.337 -17.366 1.00 95.25 197 CYS A N 1
ATOM 1539 C CA . CYS A 1 197 ? 16.143 -3.969 -17.839 1.00 95.25 197 CYS A CA 1
ATOM 1540 C C . CYS A 1 197 ? 15.856 -3.592 -19.302 1.00 95.25 197 CYS A C 1
ATOM 1542 O O . CYS A 1 197 ? 15.699 -2.416 -19.647 1.00 95.25 197 CYS A O 1
ATOM 1544 N N . TYR A 1 198 ? 15.719 -4.598 -20.168 1.00 95.38 198 TYR A N 1
ATOM 1545 C CA . TYR A 1 198 ? 15.423 -4.425 -21.599 1.00 95.38 198 TYR A CA 1
ATOM 1546 C C . TYR A 1 198 ? 13.938 -4.603 -21.958 1.00 95.38 198 TYR A C 1
ATOM 1548 O O . TYR A 1 198 ? 13.568 -4.489 -23.122 1.00 95.38 198 TYR A O 1
ATOM 1556 N N . CYS A 1 199 ? 13.064 -4.846 -20.976 1.00 95.38 199 CYS A N 1
ATOM 1557 C CA . CYS A 1 199 ? 11.621 -4.938 -21.210 1.00 95.38 199 CYS A CA 1
ATOM 1558 C C . CYS A 1 199 ? 11.053 -3.626 -21.756 1.00 95.38 199 CYS A C 1
ATOM 1560 O O . CYS A 1 199 ? 11.483 -2.544 -21.351 1.00 95.38 199 CYS A O 1
ATOM 1562 N N . ARG A 1 200 ? 10.024 -3.710 -22.600 1.00 95.31 200 ARG A N 1
ATOM 1563 C CA . ARG A 1 200 ? 9.210 -2.540 -22.952 1.00 95.31 200 ARG A CA 1
ATOM 1564 C C . ARG A 1 200 ? 8.476 -2.007 -21.704 1.00 95.31 200 ARG A C 1
ATOM 1566 O O . ARG A 1 200 ? 8.309 -2.755 -20.735 1.00 95.31 200 ARG A O 1
ATOM 1573 N N . PRO A 1 201 ? 8.041 -0.736 -21.691 1.00 96.12 201 PRO A N 1
ATOM 1574 C CA . PRO A 1 201 ? 7.060 -0.258 -20.730 1.00 96.12 201 PRO A CA 1
ATOM 1575 C C . PRO A 1 201 ? 5.781 -1.084 -20.831 1.00 96.12 201 PRO A C 1
ATOM 1577 O O . PRO A 1 201 ? 5.108 -1.069 -21.855 1.00 96.12 201 PRO A O 1
ATOM 1580 N N . MET A 1 202 ? 5.484 -1.843 -19.782 1.00 95.88 202 MET A N 1
ATOM 1581 C CA . MET A 1 202 ? 4.312 -2.730 -19.723 1.00 95.88 202 MET A CA 1
ATOM 1582 C C . MET A 1 202 ? 3.542 -2.579 -18.411 1.00 95.88 202 MET A C 1
ATOM 1584 O O . MET A 1 202 ? 2.524 -3.228 -18.212 1.00 95.88 202 MET A O 1
ATOM 1588 N N . TRP A 1 203 ? 4.032 -1.755 -17.487 1.00 97.38 203 TRP A N 1
ATOM 1589 C CA . TRP A 1 203 ? 3.473 -1.603 -16.149 1.00 97.38 203 TRP A CA 1
ATOM 1590 C C . TRP A 1 203 ? 3.118 -0.143 -15.896 1.00 97.38 203 TRP A C 1
ATOM 1592 O O . TRP A 1 203 ? 3.739 0.762 -16.453 1.00 97.38 203 TRP A O 1
ATOM 1602 N N . CYS A 1 204 ? 2.123 0.086 -15.045 1.00 97.38 204 CYS A N 1
ATOM 1603 C CA . CYS A 1 204 ? 1.875 1.395 -14.466 1.00 97.38 204 CYS A CA 1
ATOM 1604 C C . CYS A 1 204 ? 2.563 1.527 -13.102 1.00 97.38 204 CYS A C 1
ATOM 1606 O O . CYS A 1 204 ? 2.870 0.519 -12.454 1.00 97.38 204 CYS A O 1
ATOM 1608 N N . LEU A 1 205 ? 2.771 2.768 -12.658 1.00 96.12 205 LEU A N 1
ATOM 1609 C CA . LEU A 1 205 ? 3.443 3.096 -11.400 1.00 96.12 205 LEU A CA 1
ATOM 1610 C C . LEU A 1 205 ? 2.845 2.346 -10.206 1.00 96.12 205 LEU A C 1
ATOM 1612 O O . LEU A 1 205 ? 3.564 1.678 -9.468 1.00 96.12 205 LEU A O 1
ATOM 1616 N N . THR A 1 206 ? 1.520 2.384 -10.060 1.00 93.06 206 THR A N 1
ATOM 1617 C CA . THR A 1 206 ? 0.818 1.747 -8.941 1.00 93.06 206 THR A CA 1
ATOM 1618 C C . THR A 1 206 ? 1.008 0.231 -8.928 1.00 93.06 206 THR A C 1
ATOM 1620 O O . THR A 1 206 ? 1.257 -0.352 -7.876 1.00 93.06 206 THR A O 1
ATOM 1623 N N . CYS A 1 207 ? 0.908 -0.434 -10.084 1.00 94.56 207 CYS A N 1
ATOM 1624 C CA . CYS A 1 207 ? 1.118 -1.880 -10.159 1.00 94.56 207 CYS A CA 1
ATOM 1625 C C . CYS A 1 207 ? 2.577 -2.258 -9.892 1.00 94.56 207 CYS A C 1
ATOM 1627 O O . CYS A 1 207 ? 2.821 -3.270 -9.237 1.00 94.56 207 CYS A O 1
ATOM 1629 N N . MET A 1 208 ? 3.533 -1.443 -10.350 1.00 96.00 208 MET A N 1
ATOM 1630 C CA . MET A 1 208 ? 4.947 -1.668 -10.061 1.00 96.00 208 MET A CA 1
ATOM 1631 C C . MET A 1 208 ? 5.255 -1.483 -8.571 1.00 96.00 208 MET A C 1
ATOM 1633 O O . MET A 1 208 ? 5.918 -2.334 -7.988 1.00 96.00 208 MET A O 1
ATOM 1637 N N . GLY A 1 209 ? 4.715 -0.445 -7.928 1.00 94.31 209 GLY A N 1
ATOM 1638 C CA . GLY A 1 209 ? 4.854 -0.246 -6.483 1.00 94.31 209 GLY A CA 1
ATOM 1639 C C . GLY A 1 209 ? 4.248 -1.397 -5.674 1.00 94.31 209 GLY A C 1
ATOM 1640 O O . GLY A 1 209 ? 4.865 -1.886 -4.731 1.00 94.31 209 GLY A O 1
ATOM 1641 N N . LYS A 1 210 ? 3.080 -1.915 -6.086 1.00 89.88 210 LYS A N 1
ATOM 1642 C CA . LYS A 1 210 ? 2.440 -3.074 -5.432 1.00 89.88 210 LYS A CA 1
ATOM 1643 C C . LYS A 1 210 ? 3.288 -4.332 -5.572 1.00 89.88 210 LYS A C 1
ATOM 1645 O O . LYS A 1 210 ? 3.448 -5.083 -4.613 1.00 89.88 210 LYS A O 1
ATOM 1650 N N . TRP A 1 211 ? 3.848 -4.553 -6.761 1.00 93.12 211 TRP A N 1
ATOM 1651 C CA . TRP A 1 211 ? 4.794 -5.639 -6.982 1.00 93.12 211 TRP A CA 1
ATOM 1652 C C . TRP A 1 211 ? 6.020 -5.495 -6.084 1.00 93.12 211 TRP A C 1
ATOM 1654 O O . TRP A 1 211 ? 6.395 -6.460 -5.421 1.00 93.12 211 TRP A O 1
ATOM 1664 N N . PHE A 1 212 ? 6.599 -4.295 -6.027 1.00 94.31 212 PHE A N 1
ATOM 1665 C CA . PHE A 1 212 ? 7.769 -4.000 -5.214 1.00 94.31 212 PHE A CA 1
ATOM 1666 C C . PHE A 1 212 ? 7.516 -4.336 -3.742 1.00 94.31 212 PHE A C 1
ATOM 1668 O O . PHE A 1 212 ? 8.272 -5.122 -3.179 1.00 94.31 212 PHE A O 1
ATOM 1675 N N . ALA A 1 213 ? 6.418 -3.839 -3.163 1.00 90.12 213 ALA A N 1
ATOM 1676 C CA . ALA A 1 213 ? 6.012 -4.131 -1.786 1.00 90.12 213 ALA A CA 1
ATOM 1677 C C . ALA A 1 213 ? 5.802 -5.636 -1.538 1.00 90.12 213 ALA A C 1
ATOM 1679 O O . ALA A 1 213 ? 6.223 -6.170 -0.518 1.00 90.12 213 ALA A O 1
ATOM 1680 N N . SER A 1 214 ? 5.206 -6.357 -2.497 1.00 88.38 214 SER A N 1
ATOM 1681 C CA . SER A 1 214 ? 4.932 -7.799 -2.358 1.00 88.38 214 SER A CA 1
ATOM 1682 C C . SER A 1 214 ? 6.183 -8.682 -2.283 1.00 88.38 214 SER A C 1
ATOM 1684 O O . SER A 1 214 ? 6.084 -9.856 -1.927 1.00 88.38 214 SER A O 1
ATOM 1686 N N . ARG A 1 215 ? 7.346 -8.150 -2.677 1.00 89.62 215 ARG A N 1
ATOM 1687 C CA . ARG A 1 215 ? 8.627 -8.871 -2.691 1.00 89.62 215 ARG A CA 1
ATOM 1688 C C . ARG A 1 215 ? 9.486 -8.589 -1.466 1.00 89.62 215 ARG A C 1
ATOM 1690 O O . ARG A 1 215 ? 10.582 -9.135 -1.386 1.00 89.62 215 ARG A O 1
ATOM 1697 N N . GLN A 1 216 ? 8.991 -7.768 -0.550 1.00 85.81 216 GLN A N 1
ATOM 1698 C CA . GLN A 1 216 ? 9.727 -7.364 0.631 1.00 85.81 216 GLN A CA 1
ATOM 1699 C C . GLN A 1 216 ? 9.534 -8.309 1.807 1.00 85.81 216 GLN A C 1
ATOM 1701 O O . GLN A 1 216 ? 8.536 -9.031 1.896 1.00 85.81 216 GLN A O 1
ATOM 1706 N N . ASP A 1 217 ? 10.488 -8.256 2.733 1.00 79.94 217 ASP A N 1
ATOM 1707 C CA . ASP A 1 217 ? 10.355 -8.906 4.027 1.00 79.94 217 ASP A CA 1
ATOM 1708 C C . ASP A 1 217 ? 9.358 -8.134 4.902 1.00 79.94 217 ASP A C 1
ATOM 1710 O O . ASP A 1 217 ? 9.617 -7.012 5.338 1.00 79.94 217 ASP A O 1
ATOM 1714 N N . GLN A 1 218 ? 8.207 -8.750 5.170 1.00 74.19 218 GLN A N 1
ATOM 1715 C CA . GLN A 1 218 ? 7.151 -8.171 6.002 1.00 74.19 218 GLN A CA 1
ATOM 1716 C C . GLN A 1 218 ? 7.572 -7.991 7.468 1.00 74.19 218 GLN A C 1
ATOM 1718 O O . GLN A 1 218 ? 6.928 -7.232 8.187 1.00 74.19 218 GLN A O 1
ATOM 1723 N N . GLN A 1 219 ? 8.636 -8.667 7.914 1.00 68.69 219 GLN A N 1
ATOM 1724 C CA . GLN A 1 219 ? 9.175 -8.525 9.267 1.00 68.69 219 GLN A CA 1
ATOM 1725 C C . GLN A 1 219 ? 10.115 -7.318 9.412 1.00 68.69 219 GLN A C 1
ATOM 1727 O O . GLN A 1 219 ? 10.316 -6.862 10.534 1.00 68.69 219 GLN A O 1
ATOM 1732 N N . HIS A 1 220 ? 10.633 -6.778 8.301 1.00 72.38 220 HIS A N 1
ATOM 1733 C CA . HIS A 1 220 ? 11.636 -5.702 8.279 1.00 72.38 220 HIS A CA 1
ATOM 1734 C C . HIS A 1 220 ? 11.236 -4.547 7.326 1.00 72.38 220 HIS A C 1
ATOM 1736 O O . HIS A 1 220 ? 11.909 -4.308 6.312 1.00 72.38 220 HIS A O 1
ATOM 1742 N N . PRO A 1 221 ? 10.122 -3.829 7.600 1.00 71.12 221 PRO A N 1
ATOM 1743 C CA . PRO A 1 221 ? 9.594 -2.742 6.762 1.00 71.12 221 PRO A CA 1
ATOM 1744 C C . PRO A 1 221 ? 10.562 -1.575 6.524 1.00 71.12 221 PRO A C 1
ATOM 1746 O O . PRO A 1 221 ? 10.507 -0.917 5.485 1.00 71.12 221 PRO A O 1
ATOM 1749 N N . GLU A 1 222 ? 11.488 -1.332 7.447 1.00 73.00 222 GLU A N 1
ATOM 1750 C CA . GLU A 1 222 ? 12.515 -0.292 7.365 1.00 73.00 222 GLU A CA 1
ATOM 1751 C C . GLU A 1 222 ? 13.500 -0.491 6.203 1.00 73.00 222 GLU A C 1
ATOM 1753 O O . GLU A 1 222 ? 14.122 0.468 5.747 1.00 73.00 222 GLU A O 1
ATOM 1758 N N . THR A 1 223 ? 13.621 -1.718 5.691 1.00 78.94 223 THR A N 1
ATOM 1759 C CA . THR A 1 223 ? 14.531 -2.060 4.585 1.00 78.94 223 THR A CA 1
ATOM 1760 C C . THR A 1 223 ? 13.889 -1.924 3.205 1.00 78.94 223 THR A C 1
ATOM 1762 O O . THR A 1 223 ? 14.577 -2.008 2.189 1.00 78.94 223 THR A O 1
ATOM 1765 N N . TRP A 1 224 ? 12.572 -1.699 3.128 1.00 84.69 224 TRP A N 1
ATOM 1766 C CA . TRP A 1 224 ? 11.839 -1.811 1.866 1.00 84.69 224 TRP A CA 1
ATOM 1767 C C . TRP A 1 224 ? 12.341 -0.819 0.818 1.00 84.69 224 TRP A C 1
ATOM 1769 O O . TRP A 1 224 ? 12.611 -1.212 -0.312 1.00 84.69 224 TRP A O 1
ATOM 1779 N N . LEU A 1 225 ? 12.526 0.452 1.178 1.00 85.06 225 LEU A N 1
ATOM 1780 C CA . LEU A 1 225 ? 12.947 1.493 0.229 1.00 85.06 225 LEU A CA 1
ATOM 1781 C C . LEU A 1 225 ? 14.392 1.329 -0.268 1.00 85.06 225 LEU A C 1
ATOM 1783 O O . LEU A 1 225 ? 14.706 1.789 -1.364 1.00 85.06 225 LEU A O 1
ATOM 1787 N N . SER A 1 226 ? 15.258 0.681 0.515 1.00 83.31 226 SER A N 1
ATOM 1788 C CA . SER A 1 226 ? 16.665 0.427 0.174 1.00 83.31 226 SER A CA 1
ATOM 1789 C C . SER A 1 226 ? 16.902 -0.941 -0.472 1.00 83.31 226 SER A C 1
ATOM 1791 O O . SER A 1 226 ? 18.024 -1.245 -0.871 1.00 83.31 226 SER A O 1
ATOM 1793 N N . SER A 1 227 ? 15.862 -1.766 -0.590 1.00 86.75 227 SER A N 1
ATOM 1794 C CA . SER A 1 227 ? 15.941 -3.101 -1.181 1.00 86.75 227 SER A CA 1
ATOM 1795 C C . SER A 1 227 ? 15.986 -3.087 -2.717 1.00 86.75 227 SER A C 1
ATOM 1797 O O . SER A 1 227 ? 15.661 -2.096 -3.380 1.00 86.75 227 SER A O 1
ATOM 1799 N N . GLN A 1 228 ? 16.320 -4.243 -3.298 1.00 91.06 228 GLN A N 1
ATOM 1800 C CA . GLN A 1 228 ? 16.155 -4.514 -4.725 1.00 91.06 228 GLN A CA 1
ATOM 1801 C C . GLN A 1 228 ? 15.165 -5.660 -4.950 1.00 91.06 228 GLN A C 1
ATOM 1803 O O . GLN A 1 228 ? 15.153 -6.655 -4.223 1.00 91.06 228 GLN A O 1
ATOM 1808 N N . VAL A 1 229 ? 14.376 -5.567 -6.020 1.00 93.19 229 VAL A N 1
ATOM 1809 C CA . VAL A 1 229 ? 13.402 -6.598 -6.404 1.00 93.19 229 VAL A CA 1
ATOM 1810 C C . VAL A 1 229 ? 13.590 -7.010 -7.865 1.00 93.19 229 VAL A C 1
ATOM 1812 O O . VAL A 1 229 ? 14.083 -6.228 -8.678 1.00 93.19 229 VAL A O 1
ATOM 1815 N N . PRO A 1 230 ? 13.214 -8.239 -8.253 1.00 95.56 230 PRO A N 1
ATOM 1816 C CA . PRO A 1 230 ? 13.273 -8.649 -9.649 1.00 95.56 230 PRO A CA 1
ATOM 1817 C C . PRO A 1 230 ? 12.148 -7.999 -10.463 1.00 95.56 230 PRO A C 1
ATOM 1819 O O . PRO A 1 230 ? 10.991 -7.957 -10.031 1.00 95.56 230 PRO A O 1
ATOM 1822 N N . CYS A 1 231 ? 12.459 -7.572 -11.690 1.00 96.00 231 CYS A N 1
ATOM 1823 C CA . CYS A 1 231 ? 11.457 -7.191 -12.682 1.00 96.00 231 CYS A CA 1
ATOM 1824 C C . CYS A 1 231 ? 10.428 -8.330 -12.856 1.00 96.00 231 CYS A C 1
ATOM 1826 O O . CYS A 1 231 ? 10.843 -9.470 -13.092 1.00 96.00 231 CYS A O 1
ATOM 1828 N N . PRO A 1 232 ? 9.107 -8.051 -12.822 1.00 95.75 232 PRO A N 1
ATOM 1829 C CA . PRO A 1 232 ? 8.074 -9.081 -12.975 1.00 95.75 232 PRO A CA 1
ATOM 1830 C C . PRO A 1 232 ? 8.198 -9.903 -14.265 1.00 95.75 232 PRO A C 1
ATOM 1832 O O . PRO A 1 232 ? 7.759 -11.047 -14.318 1.00 95.75 232 PRO A O 1
ATOM 1835 N N . THR A 1 233 ? 8.780 -9.311 -15.312 1.00 95.25 233 THR A N 1
ATOM 1836 C CA . THR A 1 233 ? 8.842 -9.910 -16.648 1.00 95.25 233 THR A CA 1
ATOM 1837 C C . THR A 1 233 ? 10.182 -10.595 -16.915 1.00 95.25 233 THR A C 1
ATOM 1839 O O . THR A 1 233 ? 10.203 -11.776 -17.243 1.00 95.25 233 THR A O 1
ATOM 1842 N N . CYS A 1 234 ? 11.309 -9.885 -16.779 1.00 95.56 234 CYS A N 1
ATOM 1843 C CA . CYS A 1 234 ? 12.633 -10.424 -17.130 1.00 95.56 234 CYS A CA 1
ATOM 1844 C C . CYS A 1 234 ? 13.506 -10.789 -15.927 1.00 95.56 234 CYS A C 1
ATOM 1846 O O . CYS A 1 234 ? 14.619 -11.268 -16.116 1.00 95.56 234 CYS A O 1
ATOM 1848 N N . ARG A 1 235 ? 13.031 -10.546 -14.698 1.00 94.94 235 ARG A N 1
ATOM 1849 C CA . ARG A 1 235 ? 13.750 -10.779 -13.434 1.00 94.94 235 ARG A CA 1
ATOM 1850 C C . ARG A 1 235 ? 15.043 -9.986 -13.226 1.00 94.94 235 ARG A C 1
ATOM 1852 O O . ARG A 1 235 ? 15.661 -10.165 -12.180 1.00 94.94 235 ARG A O 1
ATOM 1859 N N . ALA A 1 236 ? 15.408 -9.082 -14.139 1.00 94.38 236 ALA A N 1
ATOM 1860 C CA . ALA A 1 236 ? 16.474 -8.110 -13.904 1.00 94.38 236 ALA A CA 1
ATOM 1861 C C . ALA A 1 236 ? 16.199 -7.379 -12.583 1.00 94.38 236 ALA A C 1
ATOM 1863 O O . ALA A 1 236 ? 15.105 -6.833 -12.404 1.00 94.38 236 ALA A O 1
ATOM 1864 N N . LYS A 1 237 ? 17.148 -7.441 -11.646 1.00 94.31 237 LYS A N 1
ATOM 1865 C CA . LYS A 1 237 ? 17.015 -6.769 -10.351 1.00 94.31 237 LYS A CA 1
ATOM 1866 C C . LYS A 1 237 ? 17.024 -5.260 -10.551 1.00 94.31 237 LYS A C 1
ATOM 1868 O O . LYS A 1 237 ? 17.800 -4.768 -11.364 1.00 94.31 237 LYS A O 1
ATOM 1873 N N . PHE A 1 238 ? 16.181 -4.551 -9.820 1.00 95.00 238 PHE A N 1
ATOM 1874 C CA . PHE A 1 238 ? 16.113 -3.095 -9.847 1.00 95.00 238 PHE A CA 1
ATOM 1875 C C . PHE A 1 238 ? 15.769 -2.560 -8.453 1.00 95.00 238 PHE A C 1
ATOM 1877 O O . PHE A 1 238 ? 15.141 -3.266 -7.656 1.00 95.00 238 PHE A O 1
ATOM 1884 N N . CYS A 1 239 ? 16.156 -1.319 -8.174 1.00 93.44 239 CYS A N 1
ATOM 1885 C CA . CYS A 1 239 ? 15.773 -0.592 -6.964 1.00 93.44 239 CYS A CA 1
ATOM 1886 C C . CYS A 1 239 ? 14.848 0.581 -7.313 1.00 93.44 239 CYS A C 1
ATOM 1888 O O . CYS A 1 239 ? 14.550 0.841 -8.480 1.00 93.44 239 CYS A O 1
ATOM 1890 N N . ILE A 1 240 ? 14.377 1.311 -6.304 1.00 93.12 240 ILE A N 1
ATOM 1891 C CA . ILE A 1 240 ? 13.446 2.429 -6.505 1.00 93.12 240 ILE A CA 1
ATOM 1892 C C . ILE A 1 240 ? 13.991 3.528 -7.436 1.00 93.12 240 ILE A C 1
ATOM 1894 O O . ILE A 1 240 ? 13.224 4.135 -8.180 1.00 93.12 240 ILE A O 1
ATOM 1898 N N . LEU A 1 241 ? 15.311 3.743 -7.453 1.00 92.94 241 LEU A N 1
ATOM 1899 C CA . LEU A 1 241 ? 15.978 4.749 -8.293 1.00 92.94 241 LEU A CA 1
ATOM 1900 C C . LEU A 1 241 ? 15.954 4.394 -9.788 1.00 92.94 241 LEU A C 1
ATOM 1902 O O . LEU A 1 241 ? 16.084 5.270 -10.643 1.00 92.94 241 LEU A O 1
ATOM 1906 N N . ASP A 1 242 ? 15.768 3.114 -10.109 1.00 94.94 242 ASP A N 1
ATOM 1907 C CA . ASP A 1 242 ? 15.739 2.623 -11.487 1.00 94.94 242 ASP A CA 1
ATOM 1908 C C . ASP A 1 242 ? 14.353 2.756 -12.136 1.00 94.94 242 ASP A C 1
ATOM 1910 O O . ASP A 1 242 ? 14.164 2.431 -13.311 1.00 94.94 242 ASP A O 1
ATOM 1914 N N . VAL A 1 243 ? 13.345 3.185 -11.373 1.00 96.94 243 VAL A N 1
ATOM 1915 C CA . VAL A 1 243 ? 11.977 3.352 -11.863 1.00 96.94 243 VAL A CA 1
ATOM 1916 C C . VAL A 1 243 ? 11.827 4.756 -12.441 1.00 96.94 243 VAL A C 1
ATOM 1918 O O . VAL A 1 243 ? 11.861 5.744 -11.712 1.00 96.94 243 VAL A O 1
ATOM 1921 N N . CYS A 1 244 ? 11.627 4.846 -13.753 1.00 97.50 244 CYS A N 1
ATOM 1922 C CA . CYS A 1 244 ? 11.449 6.103 -14.474 1.00 97.50 244 CYS A CA 1
ATOM 1923 C C . CYS A 1 244 ? 9.998 6.265 -14.927 1.00 97.50 244 CYS A C 1
ATOM 1925 O O . CYS A 1 244 ? 9.455 5.379 -15.594 1.00 97.50 244 CYS A O 1
ATOM 1927 N N . LEU A 1 245 ? 9.386 7.416 -14.639 1.00 97.38 245 LEU A N 1
ATOM 1928 C CA . LEU A 1 245 ? 8.107 7.793 -15.245 1.00 97.38 245 LEU A CA 1
ATOM 1929 C C . LEU A 1 245 ? 8.273 8.100 -16.728 1.00 97.38 245 LEU A C 1
ATOM 1931 O O . LEU A 1 245 ? 9.293 8.639 -17.160 1.00 97.38 245 LEU A O 1
ATOM 1935 N N . ILE A 1 246 ? 7.238 7.789 -17.496 1.00 95.50 246 ILE A N 1
ATOM 1936 C CA . ILE A 1 246 ? 7.167 8.115 -18.914 1.00 95.50 246 ILE A CA 1
ATOM 1937 C C . ILE A 1 246 ? 6.594 9.518 -19.095 1.00 95.50 246 ILE A C 1
ATOM 1939 O O . ILE A 1 246 ? 5.538 9.822 -18.537 1.00 95.50 246 ILE A O 1
ATOM 1943 N N . ARG A 1 247 ? 7.295 10.352 -19.873 1.00 85.19 247 ARG A N 1
ATOM 1944 C CA . ARG A 1 247 ? 6.867 11.701 -20.268 1.00 85.19 247 ARG A CA 1
ATOM 1945 C C . ARG A 1 247 ? 7.094 11.951 -21.753 1.00 85.19 247 ARG A C 1
ATOM 1947 O O . ARG A 1 247 ? 8.148 11.518 -22.282 1.00 85.19 247 ARG A O 1
#

Foldseek 3Di:
DDDVVVVVVVVVVVVCCCQVPNDVVCVVVCVYPCNVCVVPLDDCVVPVVSSVVSSVVVVVVVVVCVVQLQFKAKEFDDKDWDPDDPPDPDTWIKTWIWIDGNDPVDDIDIDIDTLCCVVVVCVPRPHHYHYDPPYDRPNDLLSVQLVVLVVLQVPAAADEDPPVDDWAQAPQPSPDTQFKDFAPPDDDDDPPDQDGDPDDRRHHSSRVSSVLVVQDDPVCSVCSQVDWFADPPPGRIDHSNRIHTYD